Protein AF-W0FMV9-F1 (afdb_monomer_lite)

Foldseek 3Di:
DDPFPKDKAKEKEKEQAPVLLVVLVVLQVPFPFFDADPVSVDDDHDDNPDRDIDIRIGITIDGPPDHQCLCVVVRPDRDYYYYYSVRSVVSSVCSVQRVFAQAAEEAEFQADDDDPVLVVFFPDDPVVVVVLQLQPGQHCLVLLAAPVQCDDLNYDYQHHHQQQARLQFDPDPPGPCVVLQNGRHRQAALASDGGGNDDPVSVVVNVVSNVVSLVSNVVSCQVGQGHEYEYTGEHELVRHRPVQVVCSVPAWQKEKADDPVQAPPVLVVLLCVLCVVVVTGYDYQVPHHDWDDRPCVVVVVGNRNHHTIYIYGYLVQAADPVSHGDSVSSVVSSVSVVSSSVSCRSPD

Organism: NCBI:txid1393580

Secondary structure (DSSP, 8-state):
-------EEEEEEEESSHHHHHHHHHHHHHSTTB---HHHHS-----TT----EEEEEEEE--SSS--TTTHHHHSSSS-EEEEHHHHHHHHHHHHSPPPPEEEEEE-S---B--TTTGGGB-S-HHHHHHHHHHHS-TTGGGGS-GGGSSGGGEEE--B-TTT--TTSPSSTTSGGGGGT-SSS--B-TTS-B-B---HHHHHHHHHHHHHHHHHHHHHHHH-SEEEEEEEEEE-STT--GGGGGGTTS--SEEEE--TTTS-HHHHHHHHHHHHTTT--EEETSS-------HHHHSSSS--EEEEEEEEEEGGGTB-TTS-B-HHHHHHHHHHHHHHHHHHTT--

InterPro domains:
  IPR007709 N-formylglutamate amidohydrolase [PF05013] (104-318)

pLDDT: mean 83.65, std 19.97, range [29.27, 98.81]

Sequence (348 aa):
MKNNFKKNGNMRVRYETAEERREILRILEEQRGFRIDEEQKKVREIHPMSTRTFDINLKFRTIRYGIQPFIGAAMMSSGIRFYSAQEFFRIAELGFRAVPRYPVFHVPHAGWRFPFELLPSVCVSEERFRRYHDLMSDTAAWMLVPEAYRGGDMYERFQVSRLMCDVERFIGPEEEMERYGMGFCYEKAFDGTTIRTVTDVVKAQARKYYDEHHARMNSICERHPRILLLDIHSFSKEALPVHLRKWADSLPDVCIGTDPKYTPGELARRVRRRVDEVNLTSRDNIPYGGTFVPGSVLDGSCSCDLVSVMLEFNRDLYCDGDGKPVEARAGQIRKLVRRILADCADLD

Radius of gyration: 25.79 Å; chains: 1; bounding box: 68×39×72 Å

Structure (mmCIF, N/CA/C/O backbone):
data_AF-W0FMV9-F1
#
_entry.id   AF-W0FMV9-F1
#
loop_
_atom_site.group_PDB
_atom_site.id
_atom_site.type_symbol
_atom_site.label_atom_id
_atom_site.label_alt_id
_atom_site.label_comp_id
_atom_site.label_asym_id
_atom_site.label_entity_id
_atom_site.label_seq_id
_atom_site.pdbx_PDB_ins_code
_atom_site.Cartn_x
_atom_site.Cartn_y
_atom_site.Cartn_z
_atom_site.occupancy
_atom_site.B_iso_or_equiv
_atom_site.auth_seq_id
_atom_site.auth_comp_id
_atom_site.auth_asym_id
_atom_site.auth_atom_id
_atom_site.pdbx_PDB_model_num
ATOM 1 N N . MET A 1 1 ? 37.654 10.006 3.836 1.00 29.44 1 MET A N 1
ATOM 2 C CA . MET A 1 1 ? 38.689 9.539 2.882 1.00 29.44 1 MET A CA 1
ATOM 3 C C . MET A 1 1 ? 38.037 8.627 1.847 1.00 29.44 1 MET A C 1
ATOM 5 O O . MET A 1 1 ? 37.398 7.655 2.226 1.00 29.44 1 MET A O 1
ATOM 9 N N . LYS A 1 2 ? 38.127 8.971 0.554 1.00 32.28 2 LYS A N 1
ATOM 10 C CA . LYS A 1 2 ? 37.562 8.194 -0.564 1.00 32.28 2 LYS A CA 1
ATOM 11 C C . LYS A 1 2 ? 38.428 6.955 -0.837 1.00 32.28 2 LYS A C 1
ATOM 13 O O . LYS A 1 2 ? 39.338 7.021 -1.659 1.00 32.28 2 LYS A O 1
ATOM 18 N N . ASN A 1 3 ? 38.139 5.826 -0.193 1.00 29.27 3 ASN A N 1
ATOM 19 C CA . ASN A 1 3 ? 38.700 4.543 -0.623 1.00 29.27 3 ASN A CA 1
ATOM 20 C C . ASN A 1 3 ? 37.939 4.040 -1.859 1.00 29.27 3 ASN A C 1
ATOM 22 O O . ASN A 1 3 ? 36.987 3.268 -1.775 1.00 29.27 3 ASN A O 1
ATOM 26 N N . ASN A 1 4 ? 38.371 4.515 -3.030 1.00 35.94 4 ASN A N 1
ATOM 27 C CA . ASN A 1 4 ? 38.005 3.947 -4.324 1.00 35.94 4 ASN A CA 1
ATOM 28 C C . ASN A 1 4 ? 38.643 2.555 -4.452 1.00 35.94 4 ASN A C 1
ATOM 30 O O . ASN A 1 4 ? 39.780 2.434 -4.912 1.00 35.94 4 ASN A O 1
ATOM 34 N N . PHE A 1 5 ? 37.921 1.503 -4.067 1.00 35.44 5 PHE A N 1
ATOM 35 C CA . PHE A 1 5 ? 38.307 0.132 -4.396 1.00 35.44 5 PHE A CA 1
ATOM 36 C C . PHE A 1 5 ? 38.270 -0.048 -5.919 1.00 35.44 5 PHE A C 1
ATOM 38 O O . PHE A 1 5 ? 37.208 -0.155 -6.524 1.00 35.44 5 PHE A O 1
ATOM 45 N N . LYS A 1 6 ? 39.447 -0.048 -6.546 1.00 47.72 6 LYS A N 1
ATOM 46 C CA . LYS A 1 6 ? 39.633 -0.373 -7.963 1.00 47.72 6 LYS A CA 1
ATOM 47 C C . LYS A 1 6 ? 39.796 -1.886 -8.073 1.00 47.72 6 LYS A C 1
ATOM 49 O O . LYS A 1 6 ? 40.826 -2.404 -7.650 1.00 47.72 6 LYS A O 1
ATOM 54 N N . LYS A 1 7 ? 38.813 -2.594 -8.632 1.00 49.44 7 LYS A N 1
ATOM 55 C CA . LYS A 1 7 ? 38.991 -3.998 -9.029 1.00 49.44 7 LYS A CA 1
ATOM 56 C C . LYS A 1 7 ? 39.309 -4.057 -10.522 1.00 49.44 7 LYS A C 1
ATOM 58 O O . LYS A 1 7 ? 38.569 -3.507 -11.337 1.00 49.44 7 LYS A O 1
ATOM 63 N N . ASN A 1 8 ? 40.413 -4.718 -10.853 1.00 52.50 8 ASN A N 1
ATOM 64 C CA . ASN A 1 8 ? 40.746 -5.097 -12.222 1.00 52.50 8 ASN A CA 1
ATOM 65 C C . ASN A 1 8 ? 40.207 -6.512 -12.457 1.00 52.50 8 ASN A C 1
ATOM 67 O O . ASN A 1 8 ? 40.373 -7.374 -11.593 1.00 52.50 8 ASN A O 1
ATOM 71 N N . GLY A 1 9 ? 39.593 -6.759 -13.608 1.00 56.16 9 GLY A N 1
ATOM 72 C CA . GLY A 1 9 ? 39.210 -8.102 -14.034 1.00 56.16 9 GLY A CA 1
ATOM 73 C C . GLY A 1 9 ? 39.542 -8.326 -15.506 1.00 56.16 9 GLY A C 1
ATOM 74 O O . GLY A 1 9 ? 39.868 -7.378 -16.223 1.00 56.16 9 GLY A O 1
ATOM 75 N N . ASN A 1 10 ? 39.477 -9.592 -15.920 1.00 58.28 10 ASN A N 1
ATOM 76 C CA . ASN A 1 10 ? 39.801 -10.035 -17.271 1.00 58.28 10 ASN A CA 1
ATOM 77 C C . ASN A 1 10 ? 38.606 -10.792 -17.869 1.00 58.28 10 ASN A C 1
ATOM 79 O O . ASN A 1 10 ? 38.104 -11.729 -17.249 1.00 58.28 10 ASN A O 1
ATOM 83 N N . MET A 1 11 ? 38.179 -10.424 -19.077 1.00 63.12 11 MET A N 1
ATOM 84 C CA . MET A 1 11 ? 37.144 -11.137 -19.842 1.00 63.12 11 MET A CA 1
ATOM 85 C C . MET A 1 11 ? 37.715 -11.626 -21.174 1.00 63.12 11 MET A C 1
ATOM 87 O O . MET A 1 11 ? 38.527 -10.926 -21.778 1.00 63.12 11 MET A O 1
ATOM 91 N N . ARG A 1 12 ? 37.288 -12.811 -21.624 1.00 68.88 12 ARG A N 1
ATOM 92 C CA . ARG A 1 12 ? 37.566 -13.345 -22.960 1.00 68.88 12 ARG A CA 1
ATOM 93 C C . ARG A 1 12 ? 36.282 -13.553 -23.746 1.00 68.88 12 ARG A C 1
ATOM 95 O O . ARG A 1 12 ? 35.362 -14.209 -23.266 1.00 68.88 12 ARG A O 1
ATOM 102 N N . VAL A 1 13 ? 36.239 -13.023 -24.962 1.00 66.81 13 VAL A N 1
ATOM 103 C CA . VAL A 1 13 ? 35.136 -13.261 -25.903 1.00 66.81 13 VAL A CA 1
ATOM 104 C C . VAL A 1 13 ? 35.694 -13.949 -27.140 1.00 66.81 13 VAL A C 1
ATOM 106 O O . VAL A 1 13 ? 36.622 -13.430 -27.761 1.00 66.81 13 VAL A O 1
ATOM 109 N N . ARG A 1 14 ? 35.137 -15.117 -27.456 1.00 73.25 14 ARG A N 1
ATOM 110 C CA . ARG A 1 14 ? 35.412 -15.911 -28.648 1.00 73.25 14 ARG A CA 1
ATOM 111 C C . ARG A 1 14 ? 34.571 -15.405 -29.802 1.00 73.25 14 ARG A C 1
ATOM 113 O O . ARG A 1 14 ? 33.361 -15.286 -29.656 1.00 73.25 14 ARG A O 1
ATOM 120 N N . TYR A 1 15 ? 35.196 -15.175 -30.942 1.00 72.25 15 TYR A N 1
ATOM 121 C CA . TYR A 1 15 ? 34.519 -14.779 -32.172 1.00 72.25 15 TYR A CA 1
ATOM 122 C C . TYR A 1 15 ? 35.073 -15.565 -33.359 1.00 72.25 15 TYR A C 1
ATOM 124 O O . TYR A 1 15 ? 36.188 -16.100 -33.299 1.00 72.25 15 TYR A O 1
ATOM 132 N N . GLU A 1 16 ? 34.278 -15.642 -34.419 1.00 71.75 16 GLU A N 1
ATOM 133 C CA . GLU A 1 16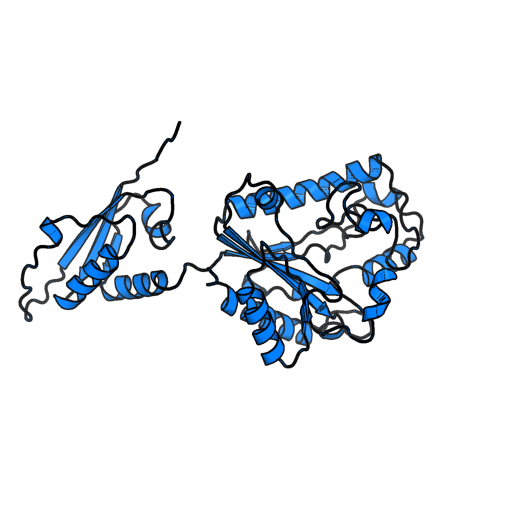 ? 34.544 -16.437 -35.617 1.00 71.75 16 GLU A CA 1
ATOM 134 C C . GLU A 1 16 ? 34.760 -15.551 -36.849 1.00 71.75 16 GLU A C 1
ATOM 136 O O . GLU A 1 16 ? 35.467 -15.950 -37.773 1.00 71.75 16 GLU A O 1
ATOM 141 N N . THR A 1 17 ? 34.229 -14.320 -36.851 1.00 73.56 17 THR A N 1
ATOM 142 C CA . THR A 1 17 ? 34.369 -13.393 -37.986 1.00 73.56 17 THR A CA 1
ATOM 143 C C . THR A 1 17 ? 34.967 -12.034 -37.608 1.00 73.56 17 THR A C 1
ATOM 145 O O . THR A 1 17 ? 34.877 -11.555 -36.475 1.00 73.56 17 THR A O 1
ATOM 148 N N . ALA A 1 18 ? 35.569 -11.358 -38.593 1.00 69.19 18 ALA A N 1
ATOM 149 C CA . ALA A 1 18 ? 36.060 -9.988 -38.424 1.00 69.19 18 ALA A CA 1
ATOM 150 C C . ALA A 1 18 ? 34.927 -8.978 -38.143 1.00 69.19 18 ALA A C 1
ATOM 152 O O . ALA A 1 18 ? 35.173 -7.937 -37.535 1.00 69.19 18 ALA A O 1
ATOM 153 N N . GLU A 1 19 ? 33.700 -9.276 -38.575 1.00 72.81 19 GLU A N 1
ATOM 154 C CA . GLU A 1 19 ? 32.513 -8.456 -38.329 1.00 72.81 19 GLU A CA 1
ATOM 155 C C . GLU A 1 19 ? 32.045 -8.561 -36.878 1.00 72.81 19 GLU A C 1
ATOM 157 O O . GLU A 1 19 ? 31.929 -7.530 -36.216 1.00 72.81 19 GLU A O 1
ATOM 162 N N . GLU A 1 20 ? 31.919 -9.782 -36.344 1.00 70.88 20 GLU A N 1
ATOM 163 C CA . GLU A 1 20 ? 31.604 -10.009 -34.927 1.00 70.88 20 GLU A CA 1
ATOM 164 C C . GLU A 1 20 ? 32.599 -9.280 -34.021 1.00 70.88 20 GLU A C 1
ATOM 166 O O . GLU A 1 20 ? 32.219 -8.597 -33.075 1.00 70.88 20 GLU A O 1
ATOM 171 N N . ARG A 1 21 ? 33.893 -9.351 -34.350 1.00 73.06 21 ARG A N 1
ATOM 172 C CA . ARG A 1 21 ? 34.942 -8.639 -33.615 1.00 73.06 21 ARG A CA 1
ATOM 173 C C . ARG A 1 21 ? 34.731 -7.126 -33.595 1.00 73.06 21 ARG A C 1
ATOM 175 O O . ARG A 1 21 ? 34.899 -6.508 -32.547 1.00 73.06 21 ARG A O 1
ATOM 182 N N . ARG A 1 22 ? 34.441 -6.521 -34.754 1.00 72.75 22 ARG A N 1
ATOM 183 C CA . ARG A 1 22 ? 34.232 -5.068 -34.867 1.00 72.75 22 ARG A CA 1
ATOM 184 C C . ARG A 1 22 ? 33.034 -4.632 -34.038 1.00 72.75 22 ARG A C 1
ATOM 186 O O . ARG A 1 22 ? 33.142 -3.649 -33.313 1.00 72.75 22 ARG A O 1
ATOM 193 N N . GLU A 1 23 ? 31.953 -5.397 -34.094 1.00 73.31 23 GLU A N 1
ATOM 194 C CA . GLU A 1 23 ? 30.738 -5.095 -33.348 1.00 73.31 23 GLU A CA 1
ATOM 195 C C . GLU A 1 23 ? 30.932 -5.256 -31.832 1.00 73.31 23 GLU A C 1
ATOM 197 O O . GLU A 1 23 ? 30.547 -4.374 -31.068 1.00 73.31 23 GLU A O 1
ATOM 202 N N . ILE A 1 24 ? 31.634 -6.307 -31.382 1.00 70.38 24 ILE A N 1
ATOM 203 C CA . ILE A 1 24 ? 32.013 -6.476 -29.967 1.00 70.38 24 ILE A CA 1
ATOM 204 C C . ILE A 1 24 ? 32.818 -5.267 -29.467 1.00 70.38 24 ILE A C 1
ATOM 206 O O . ILE A 1 24 ? 32.548 -4.749 -28.384 1.00 70.38 24 ILE A O 1
ATOM 210 N N . LEU A 1 25 ? 33.805 -4.803 -30.243 1.00 71.94 25 LEU A N 1
ATOM 211 C CA . LEU A 1 25 ? 34.633 -3.651 -29.871 1.00 71.94 25 LEU A CA 1
ATOM 212 C C . LEU A 1 25 ? 33.826 -2.346 -29.844 1.00 71.94 25 LEU A C 1
ATOM 214 O O . LEU A 1 25 ? 33.954 -1.604 -28.874 1.00 71.94 25 LEU A O 1
ATOM 218 N N . ARG A 1 26 ? 32.961 -2.104 -30.840 1.00 72.94 26 ARG A N 1
ATOM 219 C CA . ARG A 1 26 ? 32.070 -0.931 -30.890 1.00 72.94 26 ARG A CA 1
ATOM 220 C C . ARG A 1 26 ? 31.187 -0.848 -29.645 1.00 72.94 26 ARG A C 1
ATOM 222 O O . ARG A 1 26 ? 31.184 0.172 -28.961 1.00 72.94 26 ARG A O 1
ATOM 229 N N . ILE A 1 27 ? 30.508 -1.949 -29.308 1.00 68.25 27 ILE A N 1
ATOM 230 C CA . ILE A 1 27 ? 29.644 -2.053 -28.123 1.00 68.25 27 ILE A CA 1
ATOM 231 C C . ILE A 1 27 ? 30.426 -1.714 -26.849 1.00 68.25 27 ILE A C 1
ATOM 233 O O . ILE A 1 27 ? 29.925 -1.002 -25.987 1.00 68.25 27 ILE A O 1
ATOM 237 N N . LEU A 1 28 ? 31.662 -2.201 -26.711 1.00 67.25 28 LEU A N 1
ATOM 238 C CA . LEU A 1 28 ? 32.490 -1.945 -25.529 1.00 67.25 28 LEU A CA 1
ATOM 239 C C . LEU A 1 28 ? 33.005 -0.501 -25.449 1.00 67.25 28 LEU A C 1
ATOM 241 O O . LEU A 1 28 ? 33.178 0.005 -24.342 1.00 67.25 28 LEU A O 1
ATOM 245 N N . GLU A 1 29 ? 33.259 0.159 -26.581 1.00 66.12 29 GLU A N 1
ATOM 246 C CA . GLU A 1 29 ? 33.668 1.572 -26.626 1.00 66.12 29 GLU A CA 1
ATOM 247 C C . GLU A 1 29 ? 32.528 2.525 -26.238 1.00 66.12 29 GLU A C 1
ATOM 249 O O . GLU A 1 29 ? 32.779 3.562 -25.623 1.00 66.12 29 GLU A O 1
ATOM 254 N N . GLU A 1 30 ? 31.279 2.150 -26.524 1.00 63.59 30 GLU A N 1
ATOM 255 C CA . GLU A 1 30 ? 30.078 2.901 -26.128 1.00 63.59 30 GLU A CA 1
ATOM 256 C C . GLU A 1 30 ? 29.795 2.822 -24.612 1.00 63.59 30 GLU A C 1
ATOM 258 O O . GLU A 1 30 ? 29.098 3.673 -24.052 1.00 63.59 30 GLU A O 1
ATOM 263 N N . GLN A 1 31 ? 30.373 1.842 -23.910 1.00 58.66 31 GLN A N 1
ATOM 264 C CA . GLN A 1 31 ? 30.148 1.607 -22.482 1.00 58.66 31 GLN A CA 1
ATOM 265 C C . GLN A 1 31 ? 31.078 2.455 -21.595 1.00 58.66 31 GLN A C 1
ATOM 267 O O . GLN A 1 31 ? 32.307 2.325 -21.605 1.00 58.66 31 GLN A O 1
ATOM 272 N N . ARG A 1 32 ? 30.496 3.293 -20.724 1.00 49.03 32 ARG A N 1
ATOM 273 C CA . ARG A 1 32 ? 31.263 4.086 -19.743 1.00 49.03 32 ARG A CA 1
ATOM 274 C C . ARG A 1 32 ? 32.025 3.168 -18.773 1.00 49.03 32 ARG A C 1
ATOM 276 O O . ARG A 1 32 ? 31.427 2.402 -18.027 1.00 49.03 32 ARG A O 1
ATOM 283 N N . GLY A 1 33 ? 33.356 3.299 -18.726 1.00 49.44 33 GLY A N 1
ATOM 284 C CA . GLY A 1 33 ? 34.226 2.580 -17.776 1.00 49.44 33 GLY A CA 1
ATOM 285 C C . GLY A 1 33 ? 35.080 1.457 -18.382 1.00 49.44 33 GLY A C 1
ATOM 286 O O . GLY A 1 33 ? 35.934 0.901 -17.685 1.00 49.44 33 GLY A O 1
ATOM 287 N N . PHE A 1 34 ? 34.923 1.171 -19.676 1.00 49.94 34 PHE A N 1
ATOM 288 C CA . PHE A 1 34 ? 35.802 0.272 -20.423 1.00 49.94 34 PHE A CA 1
ATOM 289 C C . PHE A 1 34 ? 36.956 1.050 -21.060 1.00 49.94 34 PHE A C 1
ATOM 291 O O . PHE A 1 34 ? 36.784 2.146 -21.586 1.00 49.94 34 PHE A O 1
ATOM 298 N N . ARG A 1 35 ? 38.173 0.502 -20.977 1.00 52.44 35 ARG A N 1
ATOM 299 C CA . ARG A 1 35 ? 39.325 0.966 -21.759 1.00 52.44 35 ARG A CA 1
ATOM 300 C C . ARG A 1 35 ? 39.887 -0.231 -22.498 1.00 52.44 35 ARG A C 1
ATOM 302 O O . ARG A 1 35 ? 40.480 -1.110 -21.880 1.00 52.44 35 ARG A O 1
ATOM 309 N N . ILE A 1 36 ? 39.668 -0.259 -23.803 1.00 57.59 36 ILE A N 1
ATOM 310 C CA . ILE A 1 36 ? 40.246 -1.268 -24.684 1.00 57.59 36 ILE A CA 1
ATOM 311 C C . ILE A 1 36 ? 41.713 -0.900 -24.905 1.00 57.59 36 ILE A C 1
ATOM 313 O O . ILE A 1 36 ? 42.032 0.263 -25.148 1.00 57.59 36 ILE A O 1
ATOM 317 N N . ASP A 1 37 ? 42.602 -1.881 -24.776 1.00 59.44 37 ASP A N 1
ATOM 318 C CA . ASP A 1 37 ? 44.022 -1.708 -25.078 1.00 59.44 37 ASP A CA 1
ATOM 319 C C . ASP A 1 37 ? 44.199 -1.368 -26.572 1.00 59.44 37 ASP A C 1
ATOM 321 O O . ASP A 1 37 ? 43.610 -2.027 -27.432 1.00 59.44 37 ASP A O 1
ATOM 325 N N . GLU A 1 38 ? 45.002 -0.351 -26.890 1.00 57.31 38 GLU A N 1
ATOM 326 C CA . GLU A 1 38 ? 45.247 0.118 -28.263 1.00 57.31 38 GLU A CA 1
ATOM 327 C C . GLU A 1 38 ? 45.825 -0.988 -29.163 1.00 57.31 38 GLU A C 1
ATOM 329 O O . GLU A 1 38 ? 45.557 -1.027 -30.365 1.00 57.31 38 GLU A O 1
ATOM 334 N N . GLU A 1 39 ? 46.549 -1.960 -28.597 1.00 57.88 39 GLU A N 1
ATOM 335 C CA . GLU A 1 39 ? 47.008 -3.124 -29.363 1.00 57.88 39 GLU A CA 1
ATOM 336 C C . GLU A 1 39 ? 45.864 -4.027 -29.837 1.00 57.88 39 GLU A C 1
ATOM 338 O O . GLU A 1 39 ? 45.971 -4.648 -30.895 1.00 57.88 39 GLU A O 1
ATOM 343 N N . GLN A 1 40 ? 44.746 -4.070 -29.108 1.00 54.62 40 GLN A N 1
ATOM 344 C CA . GLN A 1 40 ? 43.567 -4.838 -29.510 1.00 54.62 40 GLN A CA 1
ATOM 345 C C . GLN A 1 40 ? 42.695 -4.113 -30.526 1.00 54.62 40 GLN A C 1
ATOM 347 O O . GLN A 1 40 ? 41.884 -4.753 -31.191 1.00 54.62 40 GLN A O 1
ATOM 352 N N . LYS A 1 41 ? 42.885 -2.811 -30.731 1.00 54.69 41 LYS A N 1
ATOM 353 C CA . LYS A 1 41 ? 42.203 -2.083 -31.809 1.00 54.69 41 LYS A CA 1
ATOM 354 C C . LYS A 1 41 ? 42.805 -2.376 -33.181 1.00 54.69 41 LYS A C 1
ATOM 356 O O . LYS A 1 41 ? 42.118 -2.245 -34.191 1.00 54.69 41 LYS A O 1
ATOM 361 N N . LYS A 1 42 ? 44.051 -2.859 -33.234 1.00 56.38 42 LYS A N 1
ATOM 362 C CA . LYS A 1 42 ? 44.707 -3.264 -34.484 1.00 56.38 42 LYS A CA 1
ATOM 363 C C . LYS A 1 42 ? 43.986 -4.478 -35.080 1.00 56.38 42 LYS A C 1
ATOM 365 O O . LYS A 1 42 ? 44.019 -5.577 -34.526 1.00 56.38 42 LYS A O 1
ATOM 370 N N . VAL A 1 43 ? 43.308 -4.269 -36.206 1.00 52.28 43 VAL A N 1
ATOM 371 C CA . VAL A 1 43 ? 42.668 -5.336 -36.983 1.00 52.28 43 VAL A CA 1
ATOM 372 C C . VAL A 1 43 ? 43.773 -6.175 -37.618 1.00 52.28 43 VAL A C 1
ATOM 374 O O . VAL A 1 43 ? 44.512 -5.691 -38.468 1.00 52.28 43 VAL A O 1
ATOM 377 N N . ARG A 1 44 ? 43.905 -7.438 -37.211 1.00 55.91 44 ARG A N 1
ATOM 378 C CA . ARG A 1 44 ? 44.532 -8.439 -38.079 1.00 55.91 44 ARG A CA 1
ATOM 379 C C . ARG A 1 44 ? 43.414 -8.982 -38.954 1.00 55.91 44 ARG A C 1
ATOM 381 O O . ARG A 1 44 ? 42.431 -9.477 -38.407 1.00 55.91 44 ARG A O 1
ATOM 388 N N . GLU A 1 45 ? 43.518 -8.828 -40.271 1.00 51.12 45 GLU A N 1
ATOM 389 C CA . GLU A 1 45 ? 42.566 -9.448 -41.193 1.00 51.12 45 GLU A CA 1
ATOM 390 C C . GLU A 1 45 ? 42.551 -10.955 -40.936 1.00 51.12 45 GLU A C 1
ATOM 392 O O . GLU A 1 45 ? 43.562 -11.648 -41.062 1.00 51.12 45 GLU A O 1
ATOM 397 N N . ILE A 1 46 ? 41.400 -11.452 -40.497 1.00 53.91 46 ILE A N 1
ATOM 398 C CA . ILE A 1 46 ? 41.165 -12.881 -40.374 1.00 53.91 46 ILE A CA 1
ATOM 399 C C . ILE A 1 46 ? 40.757 -13.338 -41.762 1.00 53.91 46 ILE A C 1
ATOM 401 O O . ILE A 1 46 ? 39.732 -12.904 -42.285 1.00 53.91 46 ILE A O 1
ATOM 405 N N . HIS A 1 47 ? 41.583 -14.187 -42.369 1.00 49.44 47 HIS A N 1
ATOM 406 C CA . HIS A 1 47 ? 41.271 -14.763 -43.667 1.00 49.44 47 HIS A CA 1
ATOM 407 C C . HIS A 1 47 ? 39.926 -15.508 -43.566 1.00 49.44 47 HIS A C 1
ATOM 409 O O . HIS A 1 47 ? 39.790 -16.354 -42.677 1.00 49.44 47 HIS A O 1
ATOM 415 N N . PRO A 1 48 ? 38.957 -15.266 -44.469 1.00 46.06 48 PRO A N 1
ATOM 416 C CA . PRO A 1 48 ? 37.595 -15.812 -44.377 1.00 46.06 48 PRO A CA 1
ATOM 417 C C . PRO A 1 48 ? 37.510 -17.350 -44.391 1.00 46.06 48 PRO A C 1
ATOM 419 O O . PRO A 1 48 ? 36.458 -17.910 -44.116 1.00 46.06 48 PRO A O 1
ATOM 422 N N . MET A 1 49 ? 38.620 -18.037 -44.677 1.00 41.91 49 MET A N 1
ATOM 423 C CA . MET A 1 49 ? 38.738 -19.499 -44.714 1.00 41.91 49 MET A CA 1
ATOM 424 C C . MET A 1 49 ? 39.406 -20.096 -43.462 1.00 41.91 49 MET A C 1
ATOM 426 O O . MET A 1 49 ? 39.625 -21.304 -43.405 1.00 41.91 49 MET A O 1
ATOM 430 N N . SER A 1 50 ? 39.781 -19.288 -42.461 1.00 45.72 50 SER A N 1
ATOM 431 C CA . SER A 1 50 ? 40.377 -19.810 -41.227 1.00 45.72 50 SER A CA 1
ATOM 432 C C . SER A 1 50 ? 39.282 -20.079 -40.194 1.00 45.72 50 SER A C 1
ATOM 434 O O . SER A 1 50 ? 38.759 -19.148 -39.591 1.00 45.72 50 SER A O 1
ATOM 436 N N . THR A 1 51 ? 38.971 -21.349 -39.936 1.00 41.88 51 THR A N 1
ATOM 437 C CA . THR A 1 51 ? 38.109 -21.806 -38.826 1.00 41.88 51 THR A CA 1
ATOM 438 C C . THR A 1 51 ? 38.814 -21.669 -37.470 1.00 41.88 51 THR A C 1
ATOM 440 O O . THR A 1 51 ? 38.823 -22.588 -36.650 1.00 41.88 51 THR A O 1
ATOM 443 N N . ARG A 1 52 ? 39.519 -20.557 -37.249 1.00 54.62 52 ARG A N 1
ATOM 444 C CA . ARG A 1 52 ? 40.223 -20.287 -35.998 1.00 54.62 52 ARG A CA 1
ATOM 445 C C . ARG A 1 52 ? 39.301 -19.471 -35.110 1.00 54.62 52 ARG A C 1
ATOM 447 O O . ARG A 1 52 ? 38.848 -18.406 -35.499 1.00 54.62 52 ARG A O 1
ATOM 454 N N . THR A 1 53 ? 39.036 -19.972 -33.913 1.00 52.88 53 THR A N 1
ATOM 455 C CA . THR A 1 53 ? 38.388 -19.191 -32.862 1.00 52.88 53 THR A CA 1
ATOM 456 C C . THR A 1 53 ? 39.407 -18.222 -32.270 1.00 52.88 53 THR A C 1
ATOM 458 O O . THR A 1 53 ? 40.519 -18.629 -31.924 1.00 52.88 53 THR A O 1
ATOM 461 N N . PHE A 1 54 ? 39.047 -16.948 -32.146 1.00 58.38 54 PHE A N 1
ATOM 462 C CA . PHE A 1 54 ? 39.932 -15.912 -31.611 1.00 58.38 54 PHE A CA 1
ATOM 463 C C . PHE A 1 54 ? 39.380 -15.360 -30.295 1.00 58.38 54 PHE A C 1
ATOM 465 O O . PHE A 1 54 ? 38.179 -15.153 -30.183 1.00 58.38 54 PHE A O 1
ATOM 472 N N . ASP A 1 55 ? 40.252 -15.078 -29.323 1.00 61.66 55 ASP A N 1
ATOM 473 C CA . ASP A 1 55 ? 39.879 -14.487 -28.029 1.00 61.66 55 ASP A CA 1
ATOM 474 C C . ASP A 1 55 ? 40.185 -12.975 -28.002 1.00 61.66 55 ASP A C 1
ATOM 476 O O . ASP A 1 55 ? 41.310 -12.559 -28.294 1.00 61.66 55 ASP A O 1
ATOM 480 N N . ILE A 1 56 ? 39.232 -12.144 -27.568 1.00 61.84 56 ILE A N 1
ATOM 481 C CA . ILE A 1 56 ? 39.479 -10.741 -27.174 1.00 61.84 56 ILE A CA 1
ATOM 482 C C . ILE A 1 56 ? 39.747 -10.698 -25.667 1.00 61.84 56 ILE A C 1
ATOM 484 O O . ILE A 1 56 ? 38.862 -11.050 -24.897 1.00 61.84 56 ILE A O 1
ATOM 488 N N . ASN A 1 57 ? 40.937 -10.269 -25.227 1.00 59.97 57 ASN A N 1
ATOM 489 C CA . ASN A 1 57 ? 41.271 -10.166 -23.797 1.00 59.97 57 ASN A CA 1
ATOM 490 C C . ASN A 1 57 ? 40.998 -8.755 -23.269 1.00 59.97 57 ASN A C 1
ATOM 492 O O . ASN A 1 57 ? 41.779 -7.841 -23.516 1.00 59.97 57 ASN A O 1
ATOM 496 N N . LEU A 1 58 ? 39.949 -8.577 -22.480 1.00 58.97 58 LEU A N 1
ATOM 497 C CA . LEU A 1 58 ? 39.528 -7.259 -22.016 1.00 58.97 58 LEU A CA 1
ATOM 498 C C . LEU A 1 58 ? 39.991 -7.011 -20.585 1.00 58.97 58 LEU A C 1
ATOM 500 O O . LEU A 1 58 ? 39.677 -7.798 -19.694 1.00 58.97 58 LEU A O 1
ATOM 504 N N . LYS A 1 59 ? 40.693 -5.892 -20.373 1.00 55.06 59 LYS A N 1
ATOM 505 C CA . LYS A 1 59 ? 41.005 -5.337 -19.050 1.00 55.06 59 LYS A CA 1
ATOM 506 C C . LYS A 1 59 ? 40.096 -4.140 -18.804 1.00 55.06 59 LYS A C 1
ATOM 508 O O . LYS A 1 59 ? 40.051 -3.224 -19.614 1.00 55.06 59 LYS A O 1
ATOM 513 N N . PHE A 1 60 ? 39.400 -4.109 -17.679 1.00 52.75 60 PHE A N 1
ATOM 514 C CA . PHE A 1 60 ? 38.498 -3.002 -17.338 1.00 52.75 60 PHE A CA 1
ATOM 515 C C . PHE A 1 60 ? 38.726 -2.536 -15.901 1.00 52.75 60 PHE A C 1
ATOM 517 O O . PHE A 1 60 ? 39.275 -3.263 -15.066 1.00 52.75 60 PHE A O 1
ATOM 524 N N . ARG A 1 61 ? 38.310 -1.296 -15.618 1.00 46.22 61 ARG A N 1
ATOM 525 C CA . ARG A 1 61 ? 38.486 -0.642 -14.319 1.00 46.22 61 ARG A CA 1
ATOM 526 C C . ARG A 1 61 ? 37.128 -0.174 -13.815 1.00 46.22 61 ARG A C 1
ATOM 528 O O . ARG A 1 61 ? 36.555 0.761 -14.361 1.00 46.22 61 ARG A O 1
ATOM 535 N N . THR A 1 62 ? 36.624 -0.801 -12.759 1.00 46.75 62 THR A N 1
ATOM 536 C CA . THR A 1 62 ? 35.349 -0.402 -12.153 1.00 46.75 62 THR A CA 1
ATOM 537 C C . THR A 1 62 ? 35.496 0.938 -11.414 1.00 46.75 62 THR A C 1
ATOM 539 O O . THR A 1 62 ? 36.377 1.102 -10.566 1.00 46.75 62 THR A O 1
ATOM 542 N N . ILE A 1 63 ? 34.642 1.914 -11.741 1.00 41.03 63 ILE A N 1
ATOM 543 C CA . ILE A 1 63 ? 34.427 3.148 -10.971 1.00 41.03 63 ILE A CA 1
ATOM 544 C C . ILE A 1 63 ? 33.027 3.017 -10.365 1.00 41.03 63 ILE A C 1
ATOM 546 O O . ILE A 1 63 ? 32.081 2.725 -11.087 1.00 41.03 63 ILE A O 1
ATOM 550 N N . ARG A 1 64 ? 32.881 3.180 -9.044 1.00 39.62 64 ARG A N 1
ATOM 551 C CA . ARG A 1 64 ? 31.645 2.853 -8.298 1.00 39.62 64 ARG A CA 1
ATOM 552 C C . ARG A 1 64 ? 30.442 3.782 -8.578 1.00 39.62 64 ARG A C 1
ATOM 554 O O . ARG A 1 64 ? 29.520 3.817 -7.782 1.00 39.62 64 ARG A O 1
ATOM 561 N N . TYR A 1 65 ? 30.424 4.515 -9.687 1.00 35.88 65 TYR A N 1
ATOM 562 C CA . TYR A 1 65 ? 29.283 5.333 -10.091 1.00 35.88 65 TYR A CA 1
ATOM 563 C C . TYR A 1 65 ? 28.976 5.075 -11.566 1.00 35.88 65 TYR A C 1
ATOM 565 O O . TYR A 1 65 ? 29.753 5.460 -12.437 1.00 35.88 65 TYR A O 1
ATOM 573 N N . GLY A 1 66 ? 27.849 4.405 -11.825 1.00 39.94 66 GLY A N 1
ATOM 574 C CA . GLY A 1 66 ? 27.258 4.303 -13.163 1.00 39.94 66 GLY A CA 1
ATOM 575 C C . GLY A 1 66 ? 27.685 3.114 -14.026 1.00 39.94 66 GLY A C 1
ATOM 576 O O . GLY A 1 66 ? 27.640 3.225 -15.245 1.00 39.94 66 GLY A O 1
ATOM 577 N N . ILE A 1 67 ? 28.086 1.983 -13.441 1.00 40.25 67 ILE A N 1
ATOM 578 C CA . ILE A 1 67 ? 28.245 0.748 -14.222 1.00 40.25 67 ILE A CA 1
ATOM 579 C C . ILE A 1 67 ? 26.885 0.062 -14.293 1.00 40.25 67 ILE A C 1
ATOM 581 O O . ILE A 1 67 ? 26.351 -0.336 -13.257 1.00 40.25 67 ILE A O 1
ATOM 585 N N . GLN A 1 68 ? 26.344 -0.084 -15.508 1.00 43.25 68 GLN A N 1
ATOM 586 C CA . GLN A 1 68 ? 25.219 -0.979 -15.764 1.00 43.25 68 GLN A CA 1
ATOM 587 C C . GLN A 1 68 ? 25.527 -2.360 -15.132 1.00 43.25 68 GLN A C 1
ATOM 589 O O . GLN A 1 68 ? 26.595 -2.922 -15.396 1.00 43.25 68 GLN A O 1
ATOM 594 N N . PRO A 1 69 ? 24.637 -2.922 -14.287 1.00 43.34 69 PRO A N 1
ATOM 595 C CA . PRO A 1 69 ? 24.854 -4.160 -13.511 1.00 43.34 69 PRO A CA 1
ATOM 596 C C . PRO A 1 69 ? 25.305 -5.390 -14.303 1.00 43.34 69 PRO A C 1
ATOM 598 O O . PRO A 1 69 ? 25.820 -6.349 -13.728 1.00 43.34 69 PRO A O 1
ATOM 601 N N . PHE A 1 70 ? 25.159 -5.314 -15.619 1.00 43.88 70 PHE A N 1
ATOM 602 C CA . PHE A 1 70 ? 25.627 -6.207 -16.659 1.00 43.88 70 PHE A CA 1
ATOM 603 C C . PHE A 1 70 ? 26.956 -6.928 -16.393 1.00 43.88 70 PHE A C 1
ATOM 605 O O . PHE A 1 70 ? 27.158 -8.088 -16.741 1.00 43.88 70 PHE A O 1
ATOM 612 N N . ILE A 1 71 ? 27.862 -6.234 -15.720 1.00 44.69 71 ILE A N 1
ATOM 613 C CA . ILE A 1 71 ? 29.238 -6.657 -15.545 1.00 44.69 71 ILE A CA 1
ATOM 614 C C . ILE A 1 71 ? 29.576 -6.945 -14.070 1.00 44.69 71 ILE A C 1
ATOM 616 O O . ILE A 1 71 ? 30.470 -7.739 -13.782 1.00 44.69 71 ILE A O 1
ATOM 620 N N . GLY A 1 72 ? 28.803 -6.414 -13.118 1.00 43.84 72 GLY A N 1
ATOM 621 C CA . GLY A 1 72 ? 29.020 -6.632 -11.684 1.00 43.84 72 GLY A CA 1
ATOM 622 C C . GLY A 1 72 ? 28.910 -8.106 -11.276 1.00 43.84 72 GLY A C 1
ATOM 623 O O . GLY A 1 72 ? 29.795 -8.620 -10.595 1.00 43.84 72 GLY A O 1
ATOM 624 N N . ALA A 1 73 ? 27.885 -8.819 -11.756 1.00 38.84 73 ALA A N 1
ATOM 625 C CA . ALA A 1 73 ? 27.667 -10.233 -11.423 1.00 38.84 73 ALA A CA 1
ATOM 626 C C . ALA A 1 73 ? 28.683 -11.183 -12.092 1.00 38.84 73 ALA A C 1
ATOM 628 O O . ALA A 1 73 ? 29.057 -12.208 -11.517 1.00 38.84 73 ALA A O 1
ATOM 629 N N . ALA A 1 74 ? 29.197 -10.824 -13.275 1.00 40.69 74 ALA A N 1
ATOM 630 C CA . ALA A 1 74 ? 30.279 -11.560 -13.927 1.00 40.69 74 ALA A CA 1
ATOM 631 C C . ALA A 1 74 ? 31.642 -11.354 -13.230 1.00 40.69 74 ALA A C 1
ATOM 633 O O . ALA A 1 74 ? 32.509 -12.226 -13.290 1.00 40.69 74 ALA A O 1
ATOM 634 N N . MET A 1 75 ? 31.818 -10.225 -12.532 1.00 42.78 75 MET A N 1
ATOM 635 C CA . MET A 1 75 ? 33.101 -9.764 -11.981 1.00 42.78 75 MET A CA 1
ATOM 636 C C . MET A 1 75 ? 33.279 -9.936 -10.471 1.00 42.78 75 MET A C 1
ATOM 638 O O . MET A 1 75 ? 34.351 -9.623 -9.947 1.00 42.78 75 MET A O 1
ATOM 642 N N . MET A 1 76 ? 32.274 -10.439 -9.748 1.00 40.88 76 MET A N 1
ATOM 643 C CA . MET A 1 76 ? 32.425 -10.733 -8.315 1.00 40.88 76 MET A CA 1
ATOM 644 C C . MET A 1 76 ? 33.248 -11.999 -8.024 1.00 40.88 76 MET A C 1
ATOM 646 O O . MET A 1 76 ? 33.732 -12.156 -6.906 1.00 40.88 76 MET A O 1
ATOM 650 N N . SER A 1 77 ? 33.500 -12.844 -9.027 1.00 40.12 77 SER A N 1
ATOM 651 C CA . SER A 1 77 ? 34.453 -13.957 -8.953 1.00 40.12 77 SER A CA 1
ATOM 652 C C . SER A 1 77 ? 35.791 -13.543 -9.571 1.00 40.12 77 SER A C 1
ATOM 654 O O . SER A 1 77 ? 35.841 -13.198 -10.750 1.00 40.12 77 SER A O 1
ATOM 656 N N . SER A 1 78 ? 36.883 -13.597 -8.813 1.00 38.44 78 SER A N 1
ATOM 657 C CA . SER A 1 78 ? 38.251 -13.413 -9.311 1.00 38.44 78 SER A CA 1
ATOM 658 C C . SER A 1 78 ? 38.633 -14.539 -10.287 1.00 38.44 78 SER A C 1
ATOM 660 O O . SER A 1 78 ? 39.180 -15.555 -9.872 1.00 38.44 78 SER A O 1
ATOM 662 N N . GLY A 1 79 ? 38.315 -14.380 -11.577 1.00 49.19 79 GLY A N 1
ATOM 663 C CA . GLY A 1 79 ? 38.619 -15.353 -12.632 1.00 49.19 79 GLY A CA 1
ATOM 664 C C . GLY A 1 79 ? 38.328 -14.834 -14.047 1.00 49.19 79 GLY A C 1
ATOM 665 O O . GLY A 1 79 ? 37.530 -13.916 -14.224 1.00 49.19 79 GLY A O 1
ATOM 666 N N . ILE A 1 80 ? 38.998 -15.414 -15.052 1.00 48.19 80 ILE A N 1
ATOM 667 C CA . ILE A 1 80 ? 38.767 -15.143 -16.484 1.00 48.19 80 ILE A CA 1
ATOM 668 C C . ILE A 1 80 ? 37.490 -15.876 -16.918 1.00 48.19 80 ILE A C 1
ATOM 670 O O . ILE A 1 80 ? 37.424 -17.096 -16.782 1.00 48.19 80 ILE A O 1
ATOM 674 N N . ARG A 1 81 ? 36.496 -15.166 -17.467 1.00 57.19 81 ARG A N 1
ATOM 675 C CA . ARG A 1 81 ? 35.301 -15.780 -18.084 1.00 57.19 81 ARG A CA 1
ATOM 676 C C . ARG A 1 81 ? 35.399 -15.782 -19.607 1.00 57.19 81 ARG A C 1
ATOM 678 O O . ARG A 1 81 ? 35.915 -14.823 -20.177 1.00 57.19 81 ARG A O 1
ATOM 685 N N . PHE A 1 82 ? 34.899 -16.850 -20.228 1.00 49.50 82 PHE A N 1
ATOM 686 C CA . PHE A 1 82 ? 34.849 -17.050 -21.677 1.00 49.50 82 PHE A CA 1
ATOM 687 C C . PHE A 1 82 ? 33.400 -16.975 -22.162 1.00 49.50 82 PHE A C 1
ATOM 689 O O . PHE A 1 82 ? 32.547 -17.643 -21.587 1.00 49.50 82 PHE A O 1
ATOM 696 N N . TYR A 1 83 ? 33.154 -16.228 -23.234 1.00 62.09 83 TYR A N 1
ATOM 697 C CA . TYR A 1 83 ? 31.854 -16.131 -23.908 1.00 62.09 83 TYR A CA 1
ATOM 698 C C . TYR A 1 83 ? 32.020 -16.401 -25.404 1.00 62.09 83 TYR A C 1
ATOM 700 O O . TYR A 1 83 ? 33.078 -16.093 -25.946 1.00 62.09 83 TYR A O 1
ATOM 708 N N . SER A 1 84 ? 31.008 -16.942 -26.083 1.00 70.94 84 SER A N 1
ATOM 709 C CA . SER A 1 84 ? 30.928 -16.856 -27.556 1.00 70.94 84 SER A CA 1
ATOM 710 C C . SER A 1 84 ? 30.473 -15.456 -27.996 1.00 70.94 84 SER A C 1
ATOM 712 O O . SER A 1 84 ? 29.931 -14.710 -27.181 1.00 70.94 84 SER A O 1
ATOM 714 N N . ALA A 1 85 ? 30.646 -15.092 -29.269 1.00 62.81 85 ALA A N 1
ATOM 715 C CA . ALA A 1 85 ? 30.176 -13.816 -29.812 1.00 62.81 85 ALA A CA 1
ATOM 716 C C . ALA A 1 85 ? 28.651 -13.698 -29.700 1.00 62.81 85 ALA A C 1
ATOM 718 O O . ALA A 1 85 ? 28.138 -12.690 -29.231 1.00 62.81 85 ALA A O 1
ATOM 719 N N . GLN A 1 86 ? 27.928 -14.773 -30.013 1.00 65.19 86 GLN A N 1
ATOM 720 C CA . GLN A 1 86 ? 26.471 -14.853 -29.871 1.00 65.19 86 GLN A CA 1
ATOM 721 C C . GLN A 1 86 ? 26.016 -14.658 -28.420 1.00 65.19 86 GLN A C 1
ATOM 723 O O . GLN A 1 86 ? 25.044 -13.955 -28.151 1.00 65.19 86 GLN A O 1
ATOM 728 N N . GLU A 1 87 ? 26.726 -15.264 -27.469 1.00 57.81 87 GLU A N 1
ATOM 729 C CA . GLU A 1 87 ? 26.447 -15.097 -26.047 1.00 57.81 87 GLU A CA 1
ATOM 730 C C . GLU A 1 87 ? 26.800 -13.681 -25.576 1.00 57.81 87 GLU A C 1
ATOM 732 O O . GLU A 1 87 ? 26.008 -13.069 -24.867 1.00 57.81 87 GLU A O 1
ATOM 737 N N . PHE A 1 88 ? 27.914 -13.112 -26.047 1.00 66.56 88 PHE A N 1
ATOM 738 C CA . PHE A 1 88 ? 28.267 -11.716 -25.803 1.00 66.56 88 PHE A CA 1
ATOM 739 C C . PHE A 1 88 ? 27.206 -10.757 -26.339 1.00 66.56 88 PHE A C 1
ATOM 741 O O . PHE A 1 88 ? 26.829 -9.855 -25.607 1.00 66.56 88 PHE A O 1
ATOM 748 N N . PHE A 1 89 ? 26.698 -10.944 -27.560 1.00 63.44 89 PHE A N 1
ATOM 749 C CA . PHE A 1 89 ? 25.672 -10.073 -28.139 1.00 63.44 89 PHE A CA 1
ATOM 750 C C . PHE A 1 89 ? 24.329 -10.217 -27.440 1.00 63.44 89 PHE A C 1
ATOM 752 O O . PHE A 1 89 ? 23.714 -9.207 -27.129 1.00 63.44 89 PHE A O 1
ATOM 759 N N . ARG A 1 90 ? 23.903 -11.442 -27.103 1.00 59.12 90 ARG A N 1
ATOM 760 C CA . ARG A 1 90 ? 22.685 -11.666 -26.308 1.00 59.12 90 ARG A CA 1
ATOM 761 C C . ARG A 1 90 ? 22.774 -10.968 -24.959 1.00 59.12 90 ARG A C 1
ATOM 763 O O . ARG A 1 90 ? 21.811 -10.359 -24.507 1.00 59.12 90 ARG A O 1
ATOM 770 N N . ILE A 1 91 ? 23.926 -11.087 -24.305 1.00 53.97 91 ILE A N 1
ATOM 771 C CA . ILE A 1 91 ? 24.201 -10.390 -23.059 1.00 53.97 91 ILE A CA 1
ATOM 772 C C . ILE A 1 91 ? 24.140 -8.886 -23.427 1.00 53.97 91 ILE A C 1
ATOM 774 O O . ILE A 1 91 ? 23.299 -8.180 -22.894 1.00 53.97 91 ILE A O 1
ATOM 778 N N . ALA A 1 92 ? 24.910 -8.371 -24.389 1.00 57.81 92 ALA A N 1
ATOM 779 C CA . ALA A 1 92 ? 24.999 -6.936 -24.686 1.00 57.81 92 ALA A CA 1
ATOM 780 C C . ALA A 1 92 ? 23.633 -6.303 -24.979 1.00 57.81 92 ALA A C 1
ATOM 782 O O . ALA A 1 92 ? 23.335 -5.242 -24.450 1.00 57.81 92 ALA A O 1
ATOM 783 N N . GLU A 1 93 ? 22.772 -6.986 -25.727 1.00 51.19 93 GLU A N 1
ATOM 784 C CA . GLU A 1 93 ? 21.391 -6.601 -26.021 1.00 51.19 93 GLU A CA 1
ATOM 785 C C . GLU A 1 93 ? 20.514 -6.507 -24.756 1.00 51.19 93 GLU A C 1
ATOM 787 O O . GLU A 1 93 ? 19.712 -5.582 -24.620 1.00 51.19 93 GLU A O 1
ATOM 792 N N . LEU A 1 94 ? 20.723 -7.392 -23.774 1.00 45.09 94 LEU A N 1
ATOM 793 C CA . LEU A 1 94 ? 20.132 -7.280 -22.432 1.00 45.09 94 LEU A CA 1
ATOM 794 C C . LEU A 1 94 ? 20.716 -6.117 -21.612 1.00 45.09 94 LEU A C 1
ATOM 796 O O . LEU A 1 94 ? 20.042 -5.645 -20.705 1.00 45.09 94 LEU A O 1
ATOM 800 N N . GLY A 1 95 ? 21.943 -5.670 -21.903 1.00 42.16 95 GLY A N 1
ATOM 801 C CA . GLY A 1 95 ? 22.556 -4.461 -21.332 1.00 42.16 95 GLY A CA 1
ATOM 802 C C . GLY A 1 95 ? 22.149 -3.163 -22.046 1.00 42.16 95 GLY A C 1
ATOM 803 O O . GLY A 1 95 ? 22.109 -2.103 -21.428 1.00 42.16 95 GLY A O 1
ATOM 804 N N . PHE A 1 96 ? 21.784 -3.233 -23.329 1.00 41.97 96 PHE A N 1
ATOM 805 C CA . PHE A 1 96 ? 21.191 -2.121 -24.080 1.00 41.97 96 PHE A CA 1
ATOM 806 C C . PHE A 1 96 ? 19.750 -1.827 -23.642 1.00 41.97 96 PHE A C 1
ATOM 808 O O . PHE A 1 96 ? 19.281 -0.701 -23.795 1.00 41.97 96 PHE A O 1
ATOM 815 N N . ARG A 1 97 ? 19.062 -2.802 -23.039 1.00 43.59 97 ARG A N 1
ATOM 816 C CA . ARG A 1 97 ? 17.863 -2.558 -22.229 1.00 43.59 97 ARG A CA 1
ATOM 817 C C . ARG A 1 97 ? 18.309 -2.141 -20.826 1.00 43.59 97 ARG A C 1
ATOM 819 O O . ARG A 1 97 ? 19.178 -2.785 -20.246 1.00 43.59 97 ARG A O 1
ATOM 826 N N . ALA A 1 98 ? 17.753 -1.056 -20.284 1.00 54.44 98 ALA A N 1
ATOM 827 C CA . ALA A 1 98 ? 18.041 -0.623 -18.916 1.00 54.44 98 ALA A CA 1
ATOM 828 C C . ALA A 1 98 ? 17.932 -1.821 -17.955 1.00 54.44 98 ALA A C 1
ATOM 830 O O . ALA A 1 98 ? 16.978 -2.596 -18.048 1.00 54.44 98 ALA A O 1
ATOM 831 N N . VAL A 1 99 ? 18.912 -2.011 -17.057 1.00 58.09 99 VAL A N 1
ATOM 832 C CA . VAL A 1 99 ? 18.823 -3.118 -16.093 1.00 58.09 99 VAL A CA 1
ATOM 833 C C . VAL A 1 99 ? 17.547 -2.930 -15.286 1.00 58.09 99 VAL A C 1
ATOM 835 O O . VAL A 1 99 ? 17.401 -1.873 -14.663 1.00 58.09 99 VAL A O 1
ATOM 838 N N . PRO A 1 100 ? 16.630 -3.912 -15.297 1.00 73.56 100 PRO A N 1
ATOM 839 C CA . PRO A 1 100 ? 15.327 -3.727 -14.698 1.00 73.56 100 PRO A CA 1
ATOM 840 C C . PRO A 1 100 ? 15.467 -3.393 -13.216 1.00 73.56 100 PRO A C 1
ATOM 842 O O . PRO A 1 100 ? 16.335 -3.923 -12.515 1.00 73.56 100 PRO A O 1
ATOM 845 N N . ARG A 1 101 ? 14.613 -2.488 -12.749 1.00 88.69 101 ARG A N 1
ATOM 846 C CA . ARG A 1 101 ? 14.468 -2.148 -11.340 1.00 88.69 101 ARG A CA 1
ATOM 847 C C . ARG A 1 101 ? 14.112 -3.415 -10.557 1.00 88.69 101 ARG A C 1
ATOM 849 O O . ARG A 1 101 ? 13.291 -4.218 -11.006 1.00 88.69 101 ARG A O 1
ATOM 856 N N . TYR A 1 102 ? 14.732 -3.603 -9.394 1.00 90.94 102 TYR A N 1
ATOM 857 C CA . TYR A 1 102 ? 14.421 -4.727 -8.517 1.00 90.94 102 TYR A CA 1
ATOM 858 C C . TYR A 1 102 ? 12.975 -4.587 -8.011 1.00 90.94 102 TYR A C 1
ATOM 860 O O . TYR A 1 102 ? 12.631 -3.525 -7.484 1.00 90.94 102 TYR A O 1
ATOM 868 N N . PRO A 1 103 ? 12.113 -5.602 -8.192 1.00 95.25 103 PRO A N 1
ATOM 869 C CA . PRO A 1 103 ? 10.716 -5.508 -7.798 1.00 95.25 103 PRO A CA 1
ATOM 870 C C . PRO A 1 103 ? 10.575 -5.662 -6.286 1.00 95.25 103 PRO A C 1
ATOM 872 O O . PRO A 1 103 ? 11.059 -6.642 -5.723 1.00 95.25 103 PRO A O 1
ATOM 875 N N . VAL A 1 104 ? 9.863 -4.739 -5.647 1.00 98.50 104 VAL A N 1
ATOM 876 C CA . VAL A 1 104 ? 9.467 -4.857 -4.240 1.00 98.50 104 VAL A CA 1
ATOM 877 C C . VAL A 1 104 ? 7.960 -4.672 -4.136 1.00 98.50 104 VAL A C 1
ATOM 879 O O . VAL A 1 104 ? 7.423 -3.650 -4.547 1.00 98.50 104 VAL A O 1
ATOM 882 N N . PHE A 1 105 ? 7.275 -5.667 -3.588 1.00 98.81 105 PHE A N 1
ATOM 883 C CA . PHE A 1 105 ? 5.858 -5.611 -3.260 1.00 98.81 105 PHE A CA 1
ATOM 884 C C . PHE A 1 105 ? 5.704 -5.328 -1.773 1.00 98.81 105 PHE A C 1
ATOM 886 O O . PHE A 1 105 ? 6.107 -6.142 -0.939 1.00 98.81 105 PHE A O 1
ATOM 893 N N . HIS A 1 106 ? 5.104 -4.191 -1.451 1.00 98.81 106 HIS A N 1
ATOM 894 C CA . HIS A 1 106 ? 4.792 -3.809 -0.083 1.00 98.81 106 HIS A CA 1
ATOM 895 C C . HIS A 1 106 ? 3.308 -4.083 0.190 1.00 98.81 106 HIS A C 1
ATOM 897 O O . HIS A 1 106 ? 2.463 -3.743 -0.631 1.00 98.81 106 HIS A O 1
ATOM 903 N N . VAL A 1 107 ? 2.993 -4.773 1.291 1.00 98.81 107 VAL A N 1
ATOM 904 C CA . VAL A 1 107 ? 1.610 -5.063 1.717 1.00 98.81 107 VAL A CA 1
ATOM 905 C C . VAL A 1 107 ? 1.470 -4.739 3.208 1.00 98.81 107 VAL A C 1
ATOM 907 O O . VAL A 1 107 ? 1.687 -5.614 4.058 1.00 98.81 107 VAL A O 1
ATOM 910 N N . PRO A 1 108 ? 1.132 -3.494 3.563 1.00 98.50 108 PRO A N 1
ATOM 911 C CA . PRO A 1 108 ? 1.192 -3.022 4.947 1.00 98.50 108 PRO A CA 1
ATOM 912 C C . PRO A 1 108 ? -0.060 -3.349 5.767 1.00 98.50 108 PRO A C 1
ATOM 914 O O . PRO A 1 108 ? 0.017 -3.485 6.986 1.00 98.50 108 PRO A O 1
ATOM 917 N N . HIS A 1 109 ? -1.230 -3.479 5.136 1.00 98.50 109 HIS A N 1
ATOM 918 C CA . HIS A 1 109 ? -2.512 -3.447 5.858 1.00 98.50 109 HIS A CA 1
ATOM 919 C C . HIS A 1 109 ? -3.308 -4.754 5.800 1.00 98.50 109 HIS A C 1
ATOM 921 O O . HIS A 1 109 ? -4.428 -4.827 6.299 1.00 98.50 109 HIS A O 1
ATOM 927 N N . ALA A 1 110 ? -2.706 -5.826 5.278 1.00 97.06 110 ALA A N 1
ATOM 928 C CA . ALA A 1 110 ? -3.303 -7.164 5.261 1.00 97.06 110 ALA A CA 1
ATOM 929 C C . ALA A 1 110 ? -2.935 -8.022 6.495 1.00 97.06 110 ALA A C 1
ATOM 931 O O . ALA A 1 110 ? -3.119 -9.246 6.493 1.00 97.06 110 ALA A O 1
ATOM 932 N N . GLY A 1 111 ? -2.319 -7.424 7.517 1.00 97.12 111 GLY A N 1
ATOM 933 C CA . GLY A 1 111 ? -1.941 -8.079 8.768 1.00 97.12 111 GLY A CA 1
ATOM 934 C C . GLY A 1 111 ? -3.138 -8.300 9.694 1.00 97.12 111 GLY A C 1
ATOM 935 O O . GLY A 1 111 ? -3.958 -7.409 9.870 1.00 97.12 111 GLY A O 1
ATOM 936 N N . TRP A 1 112 ? -3.226 -9.476 10.317 1.00 95.75 112 TRP A N 1
ATOM 937 C CA . TRP A 1 112 ? -4.342 -9.870 11.196 1.00 95.75 112 TRP A CA 1
ATOM 938 C C . TRP A 1 112 ? -3.923 -10.033 12.663 1.00 95.75 112 TRP A C 1
ATOM 940 O O . TRP A 1 112 ? -4.740 -10.352 13.527 1.00 95.75 112 TRP A O 1
ATOM 950 N N . ARG A 1 113 ? -2.632 -9.850 12.971 1.00 97.81 113 ARG A N 1
ATOM 951 C CA . ARG A 1 113 ? -2.114 -10.055 14.323 1.00 97.81 113 ARG A CA 1
ATOM 952 C C . ARG A 1 113 ? -2.476 -8.876 15.222 1.00 97.81 113 ARG A C 1
ATOM 954 O O . ARG A 1 113 ? -2.221 -7.721 14.877 1.00 97.81 113 ARG A O 1
ATOM 961 N N . PHE A 1 114 ? -2.964 -9.194 16.416 1.00 97.88 114 PHE A N 1
ATOM 962 C CA . PHE A 1 114 ? -3.178 -8.253 17.510 1.00 97.88 114 PHE A CA 1
ATOM 963 C C . PHE A 1 114 ? -2.177 -8.554 18.637 1.00 97.88 114 PHE A C 1
ATOM 965 O O . PHE A 1 114 ? -2.380 -9.516 19.378 1.00 97.88 114 PHE A O 1
ATOM 972 N N . PRO A 1 115 ? -1.062 -7.806 18.744 1.00 97.88 115 PRO A N 1
ATOM 973 C CA . PRO A 1 115 ? -0.085 -8.004 19.811 1.00 97.88 115 PRO A CA 1
ATOM 974 C C . PRO A 1 115 ? -0.713 -7.941 21.204 1.00 97.88 115 PRO A C 1
ATOM 976 O O . PRO A 1 115 ? -1.499 -7.034 21.489 1.00 97.88 115 PRO A O 1
ATOM 979 N N . PHE A 1 116 ? -0.359 -8.893 22.071 1.00 97.44 116 PHE A N 1
ATOM 980 C CA . PHE A 1 116 ? -0.969 -9.044 23.394 1.00 97.44 116 PHE A CA 1
ATOM 981 C C . PHE A 1 116 ? -0.808 -7.788 24.253 1.00 97.44 116 PHE A C 1
ATOM 983 O O . PHE A 1 116 ? -1.738 -7.378 24.933 1.00 97.44 116 PHE A O 1
ATOM 990 N N . GLU A 1 117 ? 0.345 -7.133 24.173 1.00 97.19 117 GLU A N 1
ATOM 991 C CA . GLU A 1 117 ? 0.647 -5.906 24.901 1.00 97.19 117 GLU A CA 1
ATOM 992 C C . GLU A 1 117 ? -0.167 -4.691 24.430 1.00 97.19 117 GLU A C 1
ATOM 994 O O . GLU A 1 117 ? -0.310 -3.737 25.188 1.00 97.19 117 GLU A O 1
ATOM 999 N N . LEU A 1 118 ? -0.725 -4.729 23.213 1.00 97.88 118 LEU A N 1
ATOM 1000 C CA . LEU A 1 118 ? -1.566 -3.659 22.667 1.00 97.88 118 LEU A CA 1
ATOM 1001 C C . LEU A 1 118 ? -3.059 -3.905 22.909 1.00 97.88 118 LEU A C 1
ATOM 1003 O O . LEU A 1 118 ? -3.829 -2.945 22.934 1.00 97.88 118 LEU A O 1
ATOM 1007 N N . LEU A 1 119 ? -3.484 -5.153 23.128 1.00 97.69 119 LEU A N 1
ATOM 1008 C CA . LEU A 1 119 ? -4.889 -5.501 23.374 1.00 97.69 119 LEU A CA 1
ATOM 1009 C C . LEU A 1 119 ? -5.536 -4.746 24.552 1.00 97.69 119 LEU A C 1
ATOM 1011 O O . LEU A 1 119 ? -6.676 -4.320 24.380 1.00 97.69 119 LEU A O 1
ATOM 1015 N N . PRO A 1 120 ? -4.856 -4.480 25.690 1.00 98.00 120 PRO A N 1
ATOM 1016 C CA . PRO A 1 120 ? -5.434 -3.699 26.787 1.00 98.00 120 PRO A CA 1
ATOM 1017 C C . PRO A 1 120 ? -5.856 -2.276 26.408 1.00 98.00 120 PRO A C 1
ATOM 1019 O O . PRO A 1 120 ? -6.623 -1.657 27.137 1.00 98.00 120 PRO A O 1
ATOM 1022 N N . SER A 1 121 ? -5.357 -1.739 25.287 1.00 98.12 121 SER A N 1
ATOM 1023 C CA . SER A 1 121 ? -5.795 -0.431 24.793 1.00 98.12 121 SER A CA 1
ATOM 1024 C C . SER A 1 121 ? -7.179 -0.467 24.144 1.00 98.12 121 SER A C 1
ATOM 1026 O O . SER A 1 121 ? -7.789 0.586 24.020 1.00 98.12 121 SER A O 1
ATOM 1028 N N . VAL A 1 122 ? -7.692 -1.631 23.730 1.00 98.44 122 VAL A N 1
ATOM 1029 C CA . VAL A 1 122 ? -9.011 -1.760 23.091 1.00 98.44 122 VAL A CA 1
ATOM 1030 C C . VAL A 1 122 ? -10.115 -1.516 24.120 1.00 98.44 122 VAL A C 1
ATOM 1032 O O . VAL A 1 122 ? -10.185 -2.200 25.137 1.00 98.44 122 VAL A O 1
ATOM 1035 N N . CYS A 1 123 ? -10.991 -0.545 23.850 1.00 97.88 123 CYS A N 1
ATOM 1036 C CA . CYS A 1 123 ? -12.046 -0.111 24.777 1.00 97.88 123 CYS A CA 1
ATOM 1037 C C . CYS A 1 123 ? -13.475 -0.417 24.290 1.00 97.88 123 CYS A C 1
ATOM 1039 O O . CYS A 1 123 ? -14.453 0.005 24.906 1.00 97.88 123 CYS A O 1
ATOM 1041 N N . VAL A 1 124 ? -13.604 -1.177 23.201 1.00 98.38 124 VAL A N 1
ATOM 1042 C CA . VAL A 1 124 ? -14.869 -1.730 22.691 1.00 98.38 124 VAL A CA 1
ATOM 1043 C C . VAL A 1 124 ? -14.888 -3.254 22.846 1.00 98.38 124 VAL A C 1
ATOM 1045 O O . VAL A 1 124 ? -13.861 -3.863 23.135 1.00 98.38 124 VAL A O 1
ATOM 1048 N N . SER A 1 125 ? -16.048 -3.891 22.645 1.00 98.12 125 SER A N 1
ATOM 1049 C CA . SER A 1 125 ? -16.125 -5.357 22.650 1.00 98.12 125 SER A CA 1
ATOM 1050 C C . SER A 1 125 ? -15.238 -5.970 21.561 1.00 98.12 125 SER A C 1
ATOM 1052 O O . SER A 1 125 ? -15.041 -5.374 20.499 1.00 98.12 125 SER A O 1
ATOM 1054 N N . GLU A 1 126 ? -14.739 -7.185 21.799 1.00 96.81 126 GLU A N 1
ATOM 1055 C CA . GLU A 1 126 ? -13.908 -7.907 20.828 1.00 96.81 126 GLU A CA 1
ATOM 1056 C C . GLU A 1 126 ? -14.617 -8.062 19.474 1.00 96.81 126 GLU A C 1
ATOM 1058 O O . GLU A 1 126 ? -14.023 -7.796 18.433 1.00 96.81 126 GLU A O 1
ATOM 1063 N N . GLU A 1 127 ? -15.903 -8.422 19.485 1.00 97.62 127 GLU A N 1
ATOM 1064 C CA . GLU A 1 127 ? -16.729 -8.536 18.278 1.00 97.62 127 GLU A CA 1
ATOM 1065 C C . GLU A 1 127 ? -16.752 -7.224 17.482 1.00 97.62 127 GLU A C 1
ATOM 1067 O O . GLU A 1 127 ? -16.528 -7.213 16.269 1.00 97.62 127 GLU A O 1
ATOM 1072 N N . ARG A 1 128 ? -16.955 -6.094 18.170 1.00 97.81 128 ARG A N 1
ATOM 1073 C CA . ARG A 1 128 ? -16.985 -4.779 17.528 1.00 97.81 128 ARG A CA 1
ATOM 1074 C C . ARG A 1 128 ? -15.613 -4.390 16.983 1.00 97.81 128 ARG A C 1
ATOM 1076 O O . ARG A 1 128 ? -15.534 -3.871 15.873 1.00 97.81 128 ARG A O 1
ATOM 1083 N N . PHE A 1 129 ? -14.541 -4.653 17.729 1.00 98.06 129 PHE A N 1
ATOM 1084 C CA . PHE A 1 129 ? -13.177 -4.391 17.270 1.00 98.06 129 PHE A CA 1
ATOM 1085 C C . PHE A 1 129 ? -12.831 -5.216 16.024 1.00 98.06 129 PHE A C 1
ATOM 1087 O O . PHE A 1 129 ? -12.306 -4.669 15.056 1.00 98.06 129 PHE A O 1
ATOM 1094 N N . ARG A 1 130 ? -13.182 -6.509 16.010 1.00 96.56 130 ARG A N 1
ATOM 1095 C CA . ARG A 1 130 ? -12.984 -7.391 14.848 1.00 96.56 130 ARG A CA 1
ATOM 1096 C C . ARG A 1 130 ? -13.763 -6.911 13.631 1.00 96.56 130 ARG A C 1
ATOM 1098 O O . ARG A 1 130 ? -13.190 -6.833 12.555 1.00 96.56 130 ARG A O 1
ATOM 1105 N N . ARG A 1 131 ? -15.008 -6.465 13.806 1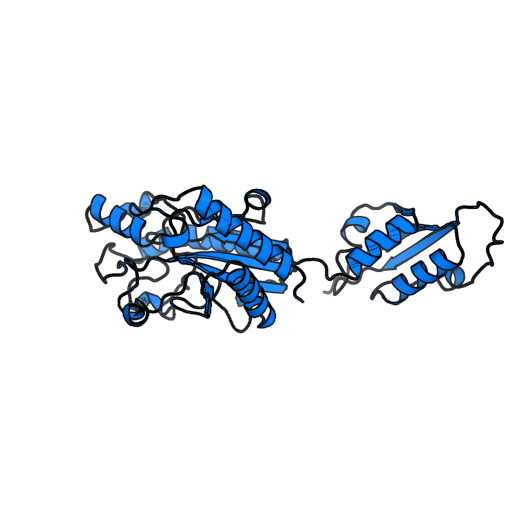.00 95.62 131 ARG A N 1
ATOM 1106 C CA . ARG A 1 131 ? -15.782 -5.869 12.708 1.00 95.62 131 ARG A CA 1
ATOM 1107 C C . ARG A 1 131 ? -15.098 -4.634 12.116 1.00 95.62 131 ARG A C 1
ATOM 1109 O O . ARG A 1 131 ? -15.049 -4.494 10.897 1.00 95.62 131 ARG A O 1
ATOM 1116 N N . TYR A 1 132 ? -14.561 -3.741 12.951 1.00 97.19 132 TYR A N 1
ATOM 1117 C CA . TYR A 1 132 ? -13.785 -2.600 12.451 1.00 97.19 132 TYR A CA 1
ATOM 1118 C C . TYR A 1 132 ? -12.504 -3.042 11.747 1.00 97.19 132 TYR A C 1
ATOM 1120 O O . TYR A 1 132 ? -12.172 -2.490 10.701 1.00 97.19 132 TYR A O 1
ATOM 1128 N N . HIS A 1 133 ? -11.810 -4.046 12.283 1.00 96.69 133 HIS A N 1
ATOM 1129 C CA . HIS A 1 133 ? -10.643 -4.631 11.634 1.00 96.69 133 HIS A CA 1
ATOM 1130 C C . HIS A 1 133 ? -10.986 -5.171 10.242 1.00 96.69 133 HIS A C 1
ATOM 1132 O O . HIS A 1 133 ? -10.329 -4.779 9.284 1.00 96.69 133 HIS A O 1
ATOM 1138 N N . ASP A 1 134 ? -12.026 -5.989 10.100 1.00 94.12 134 ASP A N 1
ATOM 1139 C CA . ASP A 1 134 ? -12.402 -6.607 8.821 1.00 94.12 134 ASP A CA 1
ATOM 1140 C C . ASP A 1 134 ? -12.803 -5.565 7.760 1.00 94.12 134 ASP A C 1
ATOM 1142 O O . ASP A 1 134 ? -12.496 -5.710 6.573 1.00 94.12 134 ASP A O 1
ATOM 1146 N N . LEU A 1 135 ? -13.454 -4.478 8.187 1.00 94.25 135 LEU A N 1
ATOM 1147 C CA . LEU A 1 135 ? -13.819 -3.366 7.309 1.00 94.25 135 LEU A CA 1
ATOM 1148 C C . LEU A 1 135 ? -12.592 -2.558 6.873 1.00 94.25 135 LEU A C 1
ATOM 1150 O O . LEU A 1 135 ? -12.423 -2.287 5.686 1.00 94.25 135 LEU A O 1
ATOM 1154 N N . MET A 1 136 ? -11.729 -2.188 7.819 1.00 95.44 136 MET A N 1
ATOM 1155 C CA . MET A 1 136 ? -10.642 -1.231 7.585 1.00 95.44 136 MET A CA 1
ATOM 1156 C C . MET A 1 136 ? -9.331 -1.870 7.120 1.00 95.44 136 MET A C 1
ATOM 1158 O O . MET A 1 136 ? -8.417 -1.146 6.739 1.00 95.44 136 MET A O 1
ATOM 1162 N N . SER A 1 137 ? -9.208 -3.195 7.182 1.00 95.75 137 SER A N 1
ATOM 1163 C CA . SER A 1 137 ? -8.014 -3.897 6.709 1.00 95.75 137 SER A CA 1
ATOM 1164 C C . SER A 1 137 ? -8.076 -4.173 5.223 1.00 95.75 137 SER A C 1
ATOM 1166 O O . SER A 1 137 ? -9.148 -4.319 4.631 1.00 95.75 137 SER A O 1
ATOM 1168 N N . ASP A 1 138 ? -6.898 -4.378 4.660 1.00 97.38 138 ASP A N 1
ATOM 1169 C CA . ASP A 1 138 ? -6.719 -4.669 3.252 1.00 97.38 138 ASP A CA 1
ATOM 1170 C C . ASP A 1 138 ? -6.856 -6.173 3.044 1.00 97.38 138 ASP A C 1
ATOM 1172 O O . ASP A 1 138 ? -5.904 -6.914 2.760 1.00 97.38 138 ASP A O 1
ATOM 1176 N N . THR A 1 139 ? -8.066 -6.649 3.335 1.00 92.50 139 THR A N 1
ATOM 1177 C CA . THR A 1 139 ? -8.396 -8.064 3.424 1.00 92.50 139 THR A CA 1
ATOM 1178 C C . THR A 1 139 ? -7.957 -8.763 2.148 1.00 92.50 139 THR A C 1
ATOM 1180 O O . THR A 1 139 ? -8.388 -8.431 1.047 1.00 92.50 139 THR A O 1
ATOM 1183 N N . ALA A 1 140 ? -7.072 -9.747 2.313 1.00 94.88 140 ALA A N 1
ATOM 1184 C CA . ALA A 1 140 ? -6.521 -10.551 1.229 1.00 94.88 140 ALA A CA 1
ATOM 1185 C C . ALA A 1 140 ? -5.748 -9.791 0.127 1.00 94.88 140 ALA A C 1
ATOM 1187 O O . ALA A 1 140 ? -5.384 -10.418 -0.866 1.00 94.88 140 ALA A O 1
ATOM 1188 N N . ALA A 1 141 ? -5.368 -8.519 0.313 1.00 97.50 141 ALA A N 1
ATOM 1189 C CA . ALA A 1 141 ? -4.551 -7.779 -0.662 1.00 97.50 141 ALA A CA 1
ATOM 1190 C C . ALA A 1 141 ? -3.202 -8.471 -0.962 1.00 97.50 141 ALA A C 1
ATOM 1192 O O . ALA A 1 141 ? -2.692 -8.444 -2.081 1.00 97.50 141 ALA A O 1
ATOM 1193 N N . TRP A 1 142 ? -2.663 -9.228 0.002 1.00 97.06 142 TRP A N 1
ATOM 1194 C CA . TRP A 1 142 ? -1.485 -10.079 -0.201 1.00 97.06 142 TRP A CA 1
ATOM 1195 C C . TRP A 1 142 ? -1.655 -11.137 -1.311 1.00 97.06 142 TRP A C 1
ATOM 1197 O O . TRP A 1 142 ? -0.664 -11.566 -1.905 1.00 97.06 142 TRP A O 1
ATOM 1207 N N . MET A 1 143 ? -2.890 -11.556 -1.613 1.00 96.88 143 MET A N 1
ATOM 1208 C CA . MET A 1 143 ? -3.199 -12.505 -2.689 1.00 96.88 143 MET A CA 1
ATOM 1209 C C . MET A 1 143 ? -3.047 -11.881 -4.084 1.00 96.88 143 MET A C 1
ATOM 1211 O O . MET A 1 143 ? -2.925 -12.605 -5.073 1.00 96.88 143 MET A O 1
ATOM 1215 N N . LEU A 1 144 ? -3.017 -10.551 -4.176 1.00 98.31 144 LEU A N 1
ATOM 1216 C CA . LEU A 1 144 ? -2.879 -9.821 -5.437 1.00 98.31 144 LEU A CA 1
ATOM 1217 C C . LEU A 1 144 ? -1.421 -9.798 -5.924 1.00 98.31 144 LEU A C 1
ATOM 1219 O O . LEU A 1 144 ? -1.161 -9.662 -7.118 1.00 98.31 144 LEU A O 1
ATOM 1223 N N . VAL A 1 145 ? -0.457 -10.016 -5.023 1.00 98.00 145 VAL A N 1
ATOM 1224 C CA . VAL A 1 145 ? 0.966 -10.156 -5.368 1.00 98.00 145 VAL A CA 1
ATOM 1225 C C . VAL A 1 145 ? 1.190 -11.476 -6.119 1.00 98.00 145 VAL A C 1
ATOM 1227 O O . VAL A 1 145 ? 0.742 -12.513 -5.622 1.00 98.00 145 VAL A O 1
ATOM 1230 N N . PRO A 1 146 ? 1.881 -11.520 -7.277 1.00 93.38 146 PRO A N 1
ATOM 1231 C CA . PRO A 1 146 ? 2.110 -12.778 -7.995 1.00 93.38 146 PRO A CA 1
ATOM 1232 C C . PRO A 1 146 ? 2.976 -13.751 -7.184 1.00 93.38 146 PRO A C 1
ATOM 1234 O O . PRO A 1 146 ? 3.967 -13.331 -6.592 1.00 93.38 146 PRO A O 1
ATOM 1237 N N . GLU A 1 147 ? 2.635 -15.050 -7.166 1.00 90.06 147 GLU A N 1
ATOM 1238 C CA . GLU A 1 147 ? 3.274 -16.020 -6.251 1.00 90.06 147 GLU A CA 1
ATOM 1239 C C . GLU A 1 147 ? 4.800 -16.056 -6.371 1.00 90.06 147 GLU A C 1
ATOM 1241 O O . GLU 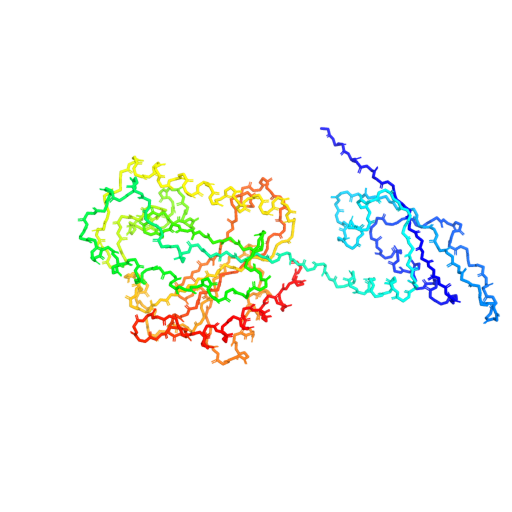A 1 147 ? 5.488 -16.152 -5.360 1.00 90.06 147 GLU A O 1
ATOM 1246 N N . ALA A 1 148 ? 5.324 -15.920 -7.593 1.00 88.19 148 ALA A N 1
ATOM 1247 C CA . ALA A 1 148 ? 6.759 -15.935 -7.874 1.00 88.19 148 ALA A CA 1
ATOM 1248 C C . ALA A 1 148 ? 7.556 -14.828 -7.154 1.00 88.19 148 ALA A C 1
ATOM 1250 O O . ALA A 1 148 ? 8.775 -14.934 -7.062 1.00 88.19 148 ALA A O 1
ATOM 1251 N N . TYR A 1 149 ? 6.884 -13.786 -6.652 1.00 91.00 149 TYR A N 1
ATOM 1252 C CA . TYR A 1 149 ? 7.510 -12.667 -5.947 1.00 91.00 149 TYR A CA 1
ATOM 1253 C C . TYR A 1 149 ? 7.257 -12.681 -4.438 1.00 91.00 149 TYR A C 1
ATOM 1255 O O . TYR A 1 149 ? 7.803 -11.833 -3.748 1.00 91.00 149 TYR A O 1
ATOM 1263 N N . ARG A 1 150 ? 6.474 -13.627 -3.893 1.00 90.62 150 ARG A N 1
ATOM 1264 C CA . ARG A 1 150 ? 6.126 -13.685 -2.457 1.00 90.62 150 ARG A CA 1
ATOM 1265 C C . ARG A 1 150 ? 7.244 -14.284 -1.594 1.00 90.62 150 ARG A C 1
ATOM 1267 O O . ARG A 1 150 ? 7.024 -15.248 -0.862 1.00 90.62 150 ARG A O 1
ATOM 1274 N N . GLY A 1 151 ? 8.452 -13.738 -1.684 1.00 85.25 151 GLY A N 1
ATOM 1275 C CA . GLY A 1 151 ? 9.574 -14.185 -0.867 1.00 85.25 151 GLY A CA 1
ATOM 1276 C C . GLY A 1 151 ? 10.838 -13.350 -1.033 1.00 85.25 151 GLY A C 1
ATOM 1277 O O . GLY A 1 151 ? 11.009 -12.624 -2.013 1.00 85.25 151 GLY A O 1
ATOM 1278 N N . GLY A 1 152 ? 11.742 -13.497 -0.063 1.00 91.12 152 GLY A N 1
ATOM 1279 C CA . GLY A 1 152 ? 12.981 -12.725 -0.001 1.00 91.12 152 GLY A CA 1
ATOM 1280 C C . GLY A 1 152 ? 12.719 -11.220 0.078 1.00 91.12 152 GLY A C 1
ATOM 1281 O O . GLY A 1 152 ? 11.691 -10.789 0.587 1.00 91.12 152 GLY A O 1
ATOM 1282 N N . ASP A 1 153 ? 13.636 -10.432 -0.476 1.00 92.38 153 ASP A N 1
ATOM 1283 C CA . ASP A 1 153 ? 13.541 -8.967 -0.485 1.00 92.38 153 ASP A CA 1
ATOM 1284 C C . ASP A 1 153 ? 12.477 -8.420 -1.458 1.00 92.38 153 ASP A C 1
ATOM 1286 O O . ASP A 1 153 ? 12.236 -7.217 -1.482 1.00 92.38 153 ASP A O 1
ATOM 1290 N N . MET A 1 154 ? 11.841 -9.271 -2.275 1.00 93.44 154 MET A N 1
ATOM 1291 C CA . MET A 1 154 ? 10.824 -8.839 -3.246 1.00 93.44 154 MET A CA 1
ATOM 1292 C C . MET A 1 154 ? 9.447 -8.629 -2.616 1.00 93.44 154 MET A C 1
ATOM 1294 O O . MET A 1 154 ? 8.545 -8.135 -3.288 1.00 93.44 154 MET A O 1
ATOM 1298 N N . TYR A 1 155 ? 9.251 -9.033 -1.362 1.00 97.38 155 TYR A N 1
ATOM 1299 C CA . TYR A 1 155 ? 7.946 -9.007 -0.719 1.00 97.38 155 TYR A CA 1
ATOM 1300 C C . TYR A 1 155 ? 8.062 -8.718 0.768 1.00 97.38 155 TYR A C 1
ATOM 1302 O O . TYR A 1 155 ? 8.547 -9.549 1.533 1.00 97.38 155 TYR A O 1
ATOM 1310 N N . GLU A 1 156 ? 7.535 -7.568 1.172 1.00 98.25 156 GLU A N 1
ATOM 1311 C CA . GLU A 1 156 ? 7.411 -7.183 2.571 1.00 98.25 156 GLU A CA 1
ATOM 1312 C C . GLU A 1 156 ? 5.926 -7.052 2.918 1.00 98.25 156 GLU A C 1
ATOM 1314 O O . GLU A 1 156 ? 5.233 -6.141 2.461 1.00 98.25 156 GLU A O 1
ATOM 1319 N N . ARG A 1 157 ? 5.432 -7.971 3.756 1.00 98.12 157 ARG A N 1
ATOM 1320 C CA . ARG A 1 157 ? 4.084 -7.898 4.327 1.00 98.12 157 ARG A CA 1
ATOM 1321 C C . ARG A 1 157 ? 4.152 -7.654 5.818 1.00 98.12 157 ARG A C 1
ATOM 1323 O O . ARG A 1 157 ? 4.610 -8.518 6.575 1.00 98.12 157 ARG A O 1
ATOM 1330 N N . PHE A 1 158 ? 3.551 -6.554 6.243 1.00 98.50 158 PHE A N 1
ATOM 1331 C CA . PHE A 1 158 ? 3.375 -6.272 7.653 1.00 98.50 158 PHE A CA 1
ATOM 1332 C C . PHE A 1 158 ? 2.276 -7.165 8.250 1.00 98.50 158 PHE A C 1
ATOM 1334 O O . PHE A 1 158 ? 1.195 -7.341 7.687 1.00 98.50 158 PHE A O 1
ATOM 1341 N N . GLN A 1 159 ? 2.575 -7.803 9.384 1.00 97.62 159 GLN A N 1
ATOM 1342 C CA . GLN A 1 159 ? 1.714 -8.847 9.961 1.00 97.62 159 GLN A CA 1
ATOM 1343 C C . GLN A 1 159 ? 0.742 -8.323 11.024 1.00 97.62 159 GLN A C 1
ATOM 1345 O O . GLN A 1 159 ? -0.228 -9.007 11.356 1.00 97.62 159 GLN A O 1
ATOM 1350 N N . VAL A 1 160 ? 1.010 -7.147 11.593 1.00 98.56 160 VAL A N 1
ATOM 1351 C CA . VAL A 1 160 ? 0.172 -6.540 12.633 1.00 98.56 160 VAL A CA 1
ATOM 1352 C C . VAL A 1 160 ? -0.962 -5.764 11.973 1.00 98.56 160 VAL A C 1
ATOM 1354 O O . VAL A 1 160 ? -0.780 -5.156 10.925 1.00 98.56 160 VAL A O 1
ATOM 1357 N N . SER A 1 161 ? -2.146 -5.815 12.578 1.00 98.44 161 SER A N 1
ATOM 1358 C CA . SER A 1 161 ? -3.287 -5.025 12.119 1.00 98.44 161 SER A CA 1
ATOM 1359 C C . SER A 1 161 ? -2.974 -3.532 12.143 1.00 98.44 161 SER A C 1
ATOM 1361 O O . SER A 1 161 ? -2.462 -3.022 13.144 1.00 98.44 161 SER A O 1
ATOM 1363 N N . ARG A 1 162 ? -3.386 -2.815 11.090 1.00 98.06 162 ARG A N 1
ATOM 1364 C CA . ARG A 1 162 ? -3.254 -1.353 11.010 1.00 98.06 162 ARG A CA 1
ATOM 1365 C C . ARG A 1 162 ? -3.926 -0.625 12.179 1.00 98.06 162 ARG A C 1
ATOM 1367 O O . ARG A 1 162 ? -3.458 0.419 12.610 1.00 98.06 162 ARG A O 1
ATOM 1374 N N . LEU A 1 163 ? -4.985 -1.213 12.754 1.00 98.19 163 LEU A N 1
ATOM 1375 C CA . LEU A 1 163 ? -5.671 -0.646 13.921 1.00 98.19 163 LEU A CA 1
ATOM 1376 C C . LEU A 1 163 ? -4.810 -0.676 15.188 1.00 98.19 163 LEU A C 1
ATOM 1378 O O . LEU A 1 163 ? -5.101 0.041 16.142 1.00 98.19 163 LEU A O 1
ATOM 1382 N N . MET A 1 164 ? -3.772 -1.514 15.217 1.00 98.38 164 MET A N 1
ATOM 1383 C CA . MET A 1 164 ? -2.799 -1.578 16.306 1.00 98.38 164 MET A CA 1
ATOM 1384 C C . MET A 1 164 ? -1.576 -0.710 16.010 1.00 98.38 164 MET A C 1
ATOM 1386 O O . MET A 1 164 ? -1.153 0.056 16.876 1.00 98.38 164 MET A O 1
ATOM 1390 N N . CYS A 1 165 ? -1.036 -0.836 14.798 1.00 98.44 165 CYS A N 1
ATOM 1391 C CA . CYS A 1 165 ? 0.113 -0.094 14.298 1.00 98.44 165 CYS A CA 1
ATOM 1392 C C . CYS A 1 165 ? -0.033 0.076 12.781 1.00 98.44 165 CYS A C 1
ATOM 1394 O O . CYS A 1 165 ? -0.019 -0.918 12.062 1.00 98.44 165 CYS A O 1
ATOM 1396 N N . ASP A 1 166 ? -0.145 1.304 12.290 1.00 98.50 166 ASP A N 1
ATOM 1397 C CA . ASP A 1 166 ? -0.151 1.611 10.860 1.00 98.50 166 ASP A CA 1
ATOM 1398 C C . ASP A 1 166 ? 1.246 2.097 10.452 1.00 98.50 166 ASP A C 1
ATOM 1400 O O . ASP A 1 166 ? 1.696 3.164 10.868 1.00 98.50 166 ASP A O 1
ATOM 1404 N N . VAL A 1 167 ? 1.956 1.271 9.680 1.00 98.38 167 VAL A N 1
ATOM 1405 C CA . VAL A 1 167 ? 3.357 1.506 9.287 1.00 98.38 167 VAL A CA 1
ATOM 1406 C C . VAL A 1 167 ? 3.525 2.556 8.194 1.00 98.38 167 VAL A C 1
ATOM 1408 O O . VAL A 1 167 ? 4.655 2.912 7.876 1.00 98.38 167 VAL A O 1
ATOM 1411 N N . GLU A 1 168 ? 2.432 3.075 7.642 1.00 97.75 168 GLU A N 1
ATOM 1412 C CA . GLU A 1 168 ? 2.470 4.089 6.583 1.00 97.75 168 GLU A CA 1
ATOM 1413 C C . GLU A 1 168 ? 2.092 5.486 7.058 1.00 97.75 168 GLU A C 1
ATOM 1415 O O . GLU A 1 168 ? 2.096 6.439 6.284 1.00 97.75 168 GLU A O 1
ATOM 1420 N N . ARG A 1 169 ? 1.777 5.627 8.345 1.00 97.25 169 ARG A N 1
ATOM 1421 C CA . ARG A 1 169 ? 1.517 6.923 8.959 1.00 97.25 169 ARG A CA 1
ATOM 1422 C C . ARG A 1 169 ? 2.800 7.469 9.548 1.00 97.25 169 ARG A C 1
ATOM 1424 O O . ARG A 1 169 ? 3.451 6.797 10.349 1.00 97.25 169 ARG A O 1
ATOM 1431 N N . PHE A 1 170 ? 3.140 8.704 9.187 1.00 95.81 170 PHE A N 1
ATOM 1432 C CA . PHE A 1 170 ? 4.249 9.389 9.833 1.00 95.81 170 PHE A CA 1
ATOM 1433 C C . PHE A 1 170 ? 3.975 9.555 11.329 1.00 95.81 170 PHE A C 1
ATOM 1435 O O . PHE A 1 170 ? 2.837 9.671 11.784 1.00 95.81 170 PHE A O 1
ATOM 1442 N N . ILE A 1 171 ? 5.048 9.544 12.113 1.00 95.19 171 ILE A N 1
ATOM 1443 C CA . ILE A 1 171 ? 4.962 9.702 13.560 1.00 95.19 171 ILE A CA 1
ATOM 1444 C C . ILE A 1 171 ? 5.079 11.181 13.894 1.00 95.19 171 ILE A C 1
ATOM 1446 O O . ILE A 1 171 ? 6.103 11.802 13.616 1.00 95.19 171 ILE A O 1
ATOM 1450 N N . GLY A 1 172 ? 4.066 11.709 14.573 1.00 91.56 172 GLY A N 1
ATOM 1451 C CA . GLY A 1 172 ? 4.059 13.078 15.075 1.00 91.56 172 GLY A CA 1
ATOM 1452 C C . GLY A 1 172 ? 2.815 13.848 14.640 1.00 91.56 172 GLY A C 1
ATOM 1453 O O . GLY A 1 172 ? 2.065 13.379 13.792 1.00 91.56 172 GLY A O 1
ATOM 1454 N N . PRO A 1 173 ? 2.589 15.036 15.220 1.00 90.81 173 PRO A N 1
ATOM 1455 C CA . PRO A 1 173 ? 1.356 15.801 15.024 1.00 90.81 173 PRO A CA 1
ATOM 1456 C C . PRO A 1 173 ? 1.178 16.355 13.603 1.00 90.81 173 PRO A C 1
ATOM 1458 O O . PRO A 1 173 ? 0.076 16.766 13.256 1.00 90.81 173 PRO A O 1
ATOM 1461 N N . GLU A 1 174 ? 2.245 16.374 12.802 1.00 92.75 174 GLU A N 1
ATOM 1462 C CA . GLU A 1 174 ? 2.211 16.816 11.403 1.00 92.75 174 GLU A CA 1
ATOM 1463 C C . GLU A 1 174 ? 1.538 15.790 10.476 1.00 92.75 174 GLU A C 1
ATOM 1465 O O . GLU A 1 174 ? 1.143 16.139 9.365 1.00 92.75 174 GLU A O 1
ATOM 1470 N N . GLU A 1 175 ? 1.388 14.530 10.910 1.00 95.06 175 GLU A N 1
ATOM 1471 C CA . GLU A 1 175 ? 0.658 13.529 10.133 1.00 95.06 175 GLU A CA 1
ATOM 1472 C C . GLU A 1 175 ? -0.835 13.853 10.119 1.00 95.06 175 GLU A C 1
ATOM 1474 O O . GLU A 1 175 ? -1.505 13.848 11.155 1.00 95.06 175 GLU A O 1
ATOM 1479 N N . GLU A 1 176 ? -1.380 14.082 8.921 1.00 93.69 176 GLU A N 1
ATOM 1480 C CA . GLU A 1 176 ? -2.746 14.576 8.733 1.00 93.69 176 GLU A CA 1
ATOM 1481 C C . GLU A 1 176 ? -3.785 13.705 9.452 1.00 93.69 176 GLU A C 1
ATOM 1483 O O . GLU A 1 176 ? -4.768 14.218 9.994 1.00 93.69 176 GLU A O 1
ATOM 1488 N N . MET A 1 177 ? -3.571 12.390 9.487 1.00 95.19 177 MET A N 1
ATOM 1489 C CA . MET A 1 177 ? -4.531 11.448 10.053 1.00 95.19 177 MET A CA 1
ATOM 1490 C C . MET A 1 177 ? -4.546 11.382 11.581 1.00 95.19 177 MET A C 1
ATOM 1492 O O . MET A 1 177 ? -5.505 10.844 12.145 1.00 95.19 177 MET A O 1
ATOM 1496 N N . GLU A 1 178 ? -3.576 11.986 12.275 1.00 95.19 178 GLU A N 1
ATOM 1497 C CA . GLU A 1 178 ? -3.616 12.117 13.740 1.00 95.19 178 GLU A CA 1
ATOM 1498 C C . GLU A 1 178 ? -4.869 12.887 14.187 1.00 95.19 178 GLU A C 1
ATOM 1500 O O . GLU A 1 178 ? -5.535 12.482 15.140 1.00 95.19 178 GLU A O 1
ATOM 1505 N N . ARG A 1 179 ? -5.297 13.923 13.443 1.00 94.62 179 ARG A N 1
ATOM 1506 C CA . ARG A 1 179 ? -6.507 14.709 13.779 1.00 94.62 179 ARG A CA 1
ATOM 1507 C C . ARG A 1 179 ? -7.804 13.897 13.727 1.00 94.62 179 ARG A C 1
ATOM 1509 O O . ARG A 1 179 ? -8.798 14.271 14.348 1.00 94.62 179 ARG A O 1
ATOM 1516 N N . TYR A 1 180 ? -7.801 12.793 12.982 1.00 95.69 180 TYR A N 1
ATOM 1517 C CA . TYR A 1 180 ? -8.924 11.863 12.881 1.00 95.69 180 TYR A CA 1
ATOM 1518 C C . TYR A 1 180 ? -8.803 10.686 13.857 1.00 95.69 180 TYR A C 1
ATOM 1520 O O . TYR A 1 180 ? -9.695 9.844 13.893 1.00 95.69 180 TYR A O 1
ATOM 1528 N N . GLY A 1 181 ? -7.736 10.622 14.663 1.00 96.62 181 GLY A N 1
ATOM 1529 C CA . GLY A 1 181 ? -7.436 9.476 15.522 1.00 96.62 181 GLY A CA 1
ATOM 1530 C C . GLY A 1 181 ? -6.995 8.238 14.736 1.00 96.62 181 GLY A C 1
ATOM 1531 O O . GLY A 1 181 ? -7.155 7.123 15.226 1.00 96.62 181 GLY A O 1
ATOM 1532 N N . MET A 1 182 ? -6.477 8.421 13.517 1.00 96.62 182 MET A N 1
ATOM 1533 C CA . MET A 1 182 ? -6.076 7.366 12.575 1.00 96.62 182 MET A CA 1
ATOM 1534 C C . MET A 1 182 ? -4.594 7.507 12.164 1.00 96.62 182 MET A C 1
ATOM 1536 O O . MET A 1 182 ? -4.221 7.199 11.032 1.00 96.62 182 MET A O 1
ATOM 1540 N N . GLY A 1 183 ? -3.754 8.026 13.069 1.00 97.00 183 GLY A N 1
ATOM 1541 C CA . GLY A 1 183 ? -2.297 8.096 12.899 1.00 97.00 183 GLY A CA 1
ATOM 1542 C C . GLY A 1 183 ? -1.627 6.722 13.023 1.00 97.00 183 GLY A C 1
ATOM 1543 O O . GLY A 1 183 ? -2.286 5.689 12.928 1.00 97.00 183 GLY A O 1
ATOM 1544 N N . PHE A 1 184 ? -0.317 6.670 13.286 1.00 97.56 184 PHE A N 1
ATOM 1545 C CA . PHE A 1 184 ? 0.414 5.387 13.331 1.00 97.56 184 PHE A CA 1
ATOM 1546 C C . PHE A 1 184 ? -0.094 4.423 14.418 1.00 97.56 184 PHE A C 1
ATOM 1548 O O . PHE A 1 184 ? 0.135 3.218 14.349 1.00 97.56 184 PHE A O 1
ATOM 1555 N N . CYS A 1 185 ? -0.802 4.938 15.425 1.00 97.50 185 CYS A N 1
ATOM 1556 C CA . CYS A 1 185 ? -1.484 4.155 16.445 1.00 97.50 185 CYS A CA 1
ATOM 1557 C C . CYS A 1 185 ? -2.950 4.604 16.506 1.00 97.50 185 CYS A C 1
ATOM 1559 O O . CYS A 1 185 ? -3.246 5.675 17.033 1.00 97.50 185 CYS A O 1
ATOM 1561 N N . TYR A 1 186 ? -3.859 3.804 15.938 1.00 97.75 186 TYR A N 1
ATOM 1562 C CA . TYR A 1 186 ? -5.264 4.193 15.794 1.00 97.75 186 TYR A CA 1
ATOM 1563 C C . TYR A 1 186 ? -5.953 4.284 17.155 1.00 97.75 186 TYR A C 1
ATOM 1565 O O . TYR A 1 186 ? -5.922 3.347 17.951 1.00 97.75 186 TYR A O 1
ATOM 1573 N N . GLU A 1 187 ? -6.635 5.400 17.372 1.00 98.12 187 GLU A N 1
ATOM 1574 C CA . GLU A 1 187 ? -7.568 5.629 18.472 1.00 98.12 187 GLU A CA 1
ATOM 1575 C C . GLU A 1 187 ? -9.015 5.428 18.002 1.00 98.12 187 GLU A C 1
ATOM 1577 O O . GLU A 1 187 ? -9.852 4.886 18.732 1.00 98.12 187 GLU A O 1
ATOM 1582 N N . LYS A 1 188 ? -9.307 5.835 16.759 1.00 97.94 188 LYS A N 1
ATOM 1583 C CA . LYS A 1 188 ? -10.653 5.886 16.186 1.00 97.94 188 LYS A CA 1
ATOM 1584 C C . LYS A 1 188 ? -10.777 5.043 14.920 1.00 97.94 188 LYS A C 1
ATOM 1586 O O . LYS A 1 188 ? -9.826 4.874 14.161 1.00 97.94 188 LYS A O 1
ATOM 1591 N N . ALA A 1 189 ? -11.977 4.518 14.700 1.00 97.12 189 ALA A N 1
ATOM 1592 C CA . ALA A 1 189 ? -12.361 3.858 13.460 1.00 97.12 189 ALA A CA 1
ATOM 1593 C C . ALA A 1 189 ? -12.760 4.872 12.369 1.00 97.12 189 ALA A C 1
ATOM 1595 O O . ALA A 1 189 ? -12.915 6.065 12.633 1.00 97.12 189 ALA A O 1
ATOM 1596 N N . PHE A 1 190 ? -12.991 4.386 11.144 1.00 95.00 190 PHE A N 1
ATOM 1597 C CA . PHE A 1 190 ? -13.353 5.203 9.972 1.00 95.00 190 PHE A CA 1
ATOM 1598 C C . PHE A 1 190 ? -14.619 6.066 10.162 1.00 95.00 190 PHE A C 1
ATOM 1600 O O . PHE A 1 190 ? -14.783 7.088 9.489 1.00 95.00 190 PHE A O 1
ATOM 1607 N N . ASP A 1 191 ? -15.516 5.654 11.065 1.00 94.94 191 ASP A N 1
ATOM 1608 C CA . ASP A 1 191 ? -16.768 6.335 11.411 1.00 94.94 191 ASP A CA 1
ATOM 1609 C C . ASP A 1 191 ? -16.618 7.350 12.564 1.00 94.94 191 ASP A C 1
ATOM 1611 O O . ASP A 1 191 ? -17.590 8.004 12.938 1.00 94.94 191 ASP A O 1
ATOM 1615 N N . GLY A 1 192 ? -15.409 7.503 13.115 1.00 95.62 192 GLY A N 1
ATOM 1616 C CA . GLY A 1 192 ? -15.099 8.390 14.237 1.00 95.62 192 GLY A CA 1
ATOM 1617 C C . GLY A 1 192 ? -15.302 7.771 15.623 1.00 95.62 192 GLY A C 1
ATOM 1618 O O . GLY A 1 192 ? -15.002 8.430 16.621 1.00 95.62 192 GLY A O 1
ATOM 1619 N N . THR A 1 193 ? -15.766 6.522 15.716 1.00 97.12 193 THR A N 1
ATOM 1620 C CA . THR A 1 193 ? -15.893 5.798 16.988 1.00 97.12 193 THR A CA 1
ATOM 1621 C C . THR A 1 193 ? -14.520 5.579 17.615 1.00 97.12 193 THR A C 1
ATOM 1623 O O . THR A 1 193 ? -13.645 4.993 16.981 1.00 97.12 193 THR A O 1
ATOM 1626 N N . THR A 1 194 ? -14.344 5.962 18.881 1.00 98.38 194 THR A N 1
ATOM 1627 C CA . THR A 1 194 ? -13.170 5.574 19.677 1.00 98.38 194 THR A CA 1
ATOM 1628 C C . THR A 1 194 ? -13.185 4.066 19.931 1.00 98.38 194 THR A C 1
ATOM 1630 O O . THR A 1 194 ? -14.110 3.542 20.550 1.00 98.38 194 THR A O 1
ATOM 1633 N N . ILE A 1 195 ? -12.162 3.371 19.436 1.00 98.31 195 ILE A N 1
ATOM 1634 C CA . ILE A 1 195 ? -11.989 1.915 19.561 1.00 98.31 195 ILE A CA 1
ATOM 1635 C C . ILE A 1 195 ? -10.843 1.539 20.499 1.00 98.31 195 ILE A C 1
ATOM 1637 O O . ILE A 1 195 ? -10.788 0.403 20.978 1.00 98.31 195 ILE A O 1
ATOM 1641 N N . ARG A 1 196 ? -9.925 2.479 20.752 1.00 98.31 196 ARG A N 1
ATOM 1642 C CA . ARG A 1 196 ? -8.762 2.287 21.613 1.00 98.31 196 ARG A CA 1
ATOM 1643 C C . ARG A 1 196 ? -8.483 3.533 22.449 1.00 98.31 196 ARG A C 1
ATOM 1645 O O . ARG A 1 196 ? -8.659 4.646 21.974 1.00 98.31 196 ARG A O 1
ATOM 1652 N N . THR A 1 197 ? -7.977 3.342 23.662 1.00 98.06 197 THR A N 1
ATOM 1653 C CA . THR A 1 197 ? -7.381 4.399 24.489 1.00 98.06 197 THR A CA 1
ATOM 1654 C C . THR A 1 197 ? -5.875 4.429 24.236 1.00 98.06 197 THR A C 1
ATOM 1656 O O . THR A 1 197 ? -5.138 3.560 24.708 1.00 98.06 197 THR A O 1
ATOM 1659 N N . VAL A 1 198 ? -5.404 5.417 23.473 1.00 96.88 198 VAL A N 1
ATOM 1660 C CA . VAL A 1 198 ? -4.005 5.503 23.029 1.00 96.88 198 VAL A CA 1
ATOM 1661 C C . VAL A 1 198 ? -3.207 6.449 23.929 1.00 96.88 198 VAL A C 1
ATOM 1663 O O . VAL A 1 198 ? -3.254 7.665 23.778 1.00 96.88 198 VAL A O 1
ATOM 1666 N N . THR A 1 199 ? -2.449 5.882 24.870 1.00 97.06 199 THR A N 1
ATOM 1667 C CA . THR A 1 199 ? -1.497 6.620 25.721 1.00 97.06 199 THR A CA 1
ATOM 1668 C C . THR A 1 199 ? -0.086 6.606 25.125 1.00 97.06 199 THR A C 1
ATOM 1670 O O . THR A 1 199 ? 0.206 5.821 24.219 1.00 97.06 199 THR A O 1
ATOM 1673 N N . ASP A 1 200 ? 0.832 7.401 25.679 1.00 96.50 200 ASP A N 1
ATOM 1674 C CA . ASP A 1 200 ? 2.248 7.377 25.277 1.00 96.50 200 ASP A CA 1
ATOM 1675 C C . ASP A 1 200 ? 2.895 5.996 25.462 1.00 96.50 200 ASP A C 1
ATOM 1677 O O . ASP A 1 200 ? 3.723 5.579 24.654 1.00 96.50 200 ASP A O 1
ATOM 1681 N N . VAL A 1 201 ? 2.467 5.238 26.478 1.00 97.62 201 VAL A N 1
ATOM 1682 C CA . VAL A 1 201 ? 2.925 3.857 26.701 1.00 97.62 201 VAL A CA 1
ATOM 1683 C C . VAL A 1 201 ? 2.489 2.950 25.549 1.00 97.62 201 VAL A C 1
ATOM 1685 O O . VAL A 1 201 ? 3.304 2.196 25.016 1.00 97.62 201 VAL A O 1
ATOM 1688 N N . VAL A 1 202 ? 1.229 3.057 25.118 1.00 97.94 202 VAL A N 1
ATOM 1689 C CA . VAL A 1 202 ? 0.689 2.284 23.987 1.00 97.94 202 VAL A CA 1
ATOM 1690 C C . VAL A 1 202 ? 1.390 2.677 22.684 1.00 97.94 202 VAL A C 1
ATOM 1692 O O . VAL A 1 202 ? 1.765 1.805 21.899 1.00 97.94 202 VAL A O 1
ATOM 1695 N N . LYS A 1 203 ? 1.633 3.977 22.469 1.00 97.75 203 LYS A N 1
ATOM 1696 C CA . LYS A 1 203 ? 2.415 4.486 21.331 1.00 97.75 203 LYS A CA 1
ATOM 1697 C C . LYS A 1 203 ? 3.832 3.903 21.325 1.00 97.75 203 LYS A C 1
ATOM 1699 O O . LYS A 1 203 ? 4.272 3.407 20.291 1.00 97.75 203 LYS A O 1
ATOM 1704 N N . ALA A 1 204 ? 4.518 3.881 22.468 1.00 97.75 204 ALA A N 1
ATOM 1705 C CA . ALA A 1 204 ? 5.859 3.306 22.596 1.00 97.75 204 ALA A CA 1
ATOM 1706 C C . ALA A 1 204 ? 5.893 1.783 22.363 1.00 97.75 204 ALA A C 1
ATOM 1708 O O . ALA A 1 204 ? 6.860 1.261 21.810 1.00 97.75 204 ALA A O 1
ATOM 1709 N N . GLN A 1 205 ? 4.843 1.053 22.751 1.00 98.12 205 GLN A N 1
ATOM 1710 C CA . GLN A 1 205 ? 4.715 -0.376 22.451 1.00 98.12 205 GLN A CA 1
ATOM 1711 C C . GLN A 1 205 ? 4.487 -0.621 20.953 1.00 98.12 205 GLN A C 1
ATOM 1713 O O . GLN A 1 205 ? 5.184 -1.444 20.362 1.00 98.12 205 GLN A O 1
ATOM 1718 N N . ALA A 1 206 ? 3.567 0.122 20.327 1.00 98.25 206 ALA A N 1
ATOM 1719 C CA . ALA A 1 206 ? 3.284 0.020 18.895 1.00 98.25 206 ALA A CA 1
ATOM 1720 C C . ALA A 1 206 ? 4.514 0.378 18.046 1.00 98.25 206 ALA A C 1
ATOM 1722 O O . ALA A 1 206 ? 4.799 -0.279 17.045 1.00 98.25 206 ALA A O 1
ATOM 1723 N N . ARG A 1 207 ? 5.294 1.365 18.505 1.00 98.06 207 ARG A N 1
ATOM 1724 C CA . ARG A 1 207 ? 6.502 1.856 17.840 1.00 98.06 207 ARG A CA 1
ATOM 1725 C C . ARG A 1 207 ? 7.526 0.763 17.532 1.00 98.06 207 ARG A C 1
ATOM 1727 O O . ARG A 1 207 ? 8.182 0.841 16.503 1.00 98.06 207 ARG A O 1
ATOM 1734 N N . LYS A 1 208 ? 7.629 -0.277 18.363 1.00 97.81 208 LYS A N 1
ATOM 1735 C CA . LYS A 1 208 ? 8.548 -1.404 18.121 1.00 97.81 208 LYS A CA 1
ATOM 1736 C C . LYS A 1 208 ? 8.252 -2.097 16.790 1.00 97.81 208 LYS A C 1
ATOM 1738 O O . LYS A 1 208 ? 9.160 -2.323 16.001 1.00 97.81 208 LYS A O 1
ATOM 1743 N N . TYR A 1 209 ? 6.976 -2.361 16.512 1.00 98.56 209 TYR A N 1
ATOM 1744 C CA . TYR A 1 209 ? 6.540 -2.978 15.258 1.00 98.56 209 TYR A CA 1
ATOM 1745 C C . TYR A 1 209 ? 6.763 -2.062 14.058 1.00 98.56 209 TYR A C 1
ATOM 1747 O O . TYR A 1 209 ? 7.177 -2.531 12.997 1.00 98.56 209 TYR A O 1
ATOM 1755 N N . TYR A 1 210 ? 6.513 -0.765 14.246 1.00 98.69 210 TYR A N 1
ATOM 1756 C CA . TYR A 1 210 ? 6.784 0.261 13.247 1.00 98.69 210 TYR A CA 1
ATOM 1757 C C . TYR A 1 210 ? 8.270 0.291 12.872 1.00 98.69 210 TYR A C 1
ATOM 1759 O O . TYR A 1 210 ? 8.618 0.138 11.702 1.00 98.69 210 TYR A O 1
ATOM 1767 N N . ASP A 1 211 ? 9.151 0.428 13.864 1.00 98.50 211 ASP A N 1
ATOM 1768 C CA . ASP A 1 211 ? 10.594 0.540 13.647 1.00 98.50 211 ASP A CA 1
ATOM 1769 C C . ASP A 1 211 ? 11.177 -0.738 13.040 1.00 98.50 211 ASP A C 1
ATOM 1771 O O . ASP A 1 211 ? 11.997 -0.663 12.130 1.00 98.50 211 ASP A O 1
ATOM 1775 N N . GLU A 1 212 ? 10.726 -1.916 13.481 1.00 98.38 212 GLU A N 1
ATOM 1776 C CA . GLU A 1 212 ? 11.141 -3.193 12.892 1.00 98.38 212 GLU A CA 1
ATOM 1777 C C . GLU A 1 212 ? 10.777 -3.294 11.405 1.00 98.38 212 GLU A C 1
ATOM 1779 O O . GLU A 1 212 ? 11.572 -3.789 10.605 1.00 98.38 212 GLU A O 1
ATOM 1784 N N . HIS A 1 213 ? 9.581 -2.838 11.025 1.00 98.69 213 HIS A N 1
ATOM 1785 C CA . HIS A 1 213 ? 9.132 -2.830 9.632 1.00 98.69 213 HIS A CA 1
ATOM 1786 C C . HIS A 1 213 ? 9.934 -1.853 8.776 1.00 98.69 213 HIS A C 1
ATOM 1788 O O . HIS A 1 213 ? 10.472 -2.229 7.733 1.00 98.69 213 HIS A O 1
ATOM 1794 N N . HIS A 1 214 ? 10.090 -0.619 9.252 1.00 98.56 214 HIS A N 1
ATOM 1795 C CA . HIS A 1 214 ? 10.876 0.402 8.559 1.00 98.56 214 HIS A CA 1
ATOM 1796 C C . HIS A 1 214 ? 12.351 0.015 8.441 1.00 98.56 214 HIS A C 1
ATOM 1798 O O . HIS A 1 214 ? 12.953 0.234 7.393 1.00 98.56 214 HIS A O 1
ATOM 1804 N N . ALA A 1 215 ? 12.929 -0.637 9.454 1.00 98.38 215 ALA A N 1
ATOM 1805 C CA . ALA A 1 215 ? 14.289 -1.165 9.384 1.00 98.38 215 ALA A CA 1
ATOM 1806 C C . ALA A 1 215 ? 14.443 -2.203 8.262 1.00 98.38 215 ALA A C 1
ATOM 1808 O O . ALA A 1 215 ? 15.405 -2.128 7.497 1.00 98.38 215 ALA A O 1
ATOM 1809 N N . ARG A 1 216 ? 13.483 -3.129 8.106 1.00 98.19 216 ARG A N 1
ATOM 1810 C CA . ARG A 1 216 ? 13.503 -4.108 7.004 1.00 98.19 216 ARG A CA 1
ATOM 1811 C C . ARG A 1 216 ? 13.435 -3.428 5.640 1.00 98.19 216 ARG A C 1
ATOM 1813 O O . ARG A 1 216 ? 14.272 -3.724 4.787 1.00 98.19 216 ARG A O 1
ATOM 1820 N N . MET A 1 217 ? 12.515 -2.479 5.462 1.00 98.31 217 MET A N 1
ATOM 1821 C CA . MET A 1 217 ? 12.382 -1.720 4.212 1.00 98.31 217 MET A CA 1
ATOM 1822 C C . MET A 1 217 ? 13.641 -0.911 3.881 1.00 98.31 217 MET A C 1
ATOM 1824 O O . MET A 1 217 ? 14.113 -0.937 2.745 1.00 98.31 217 MET A O 1
ATOM 1828 N N . ASN A 1 218 ? 14.247 -0.266 4.878 1.00 97.12 218 ASN A N 1
ATOM 1829 C CA . ASN A 1 218 ? 15.511 0.445 4.704 1.00 97.12 218 ASN A CA 1
ATOM 1830 C C . ASN A 1 218 ? 16.631 -0.511 4.269 1.00 97.12 218 ASN A C 1
ATOM 1832 O O . ASN A 1 218 ? 17.361 -0.214 3.324 1.00 97.12 218 ASN A O 1
ATOM 1836 N N . SER A 1 219 ? 16.738 -1.687 4.895 1.00 95.50 219 SER A N 1
ATOM 1837 C CA . SER A 1 219 ? 17.749 -2.676 4.517 1.00 95.50 219 SER A CA 1
ATOM 1838 C C . SER A 1 219 ? 17.531 -3.262 3.113 1.00 95.50 219 SER A C 1
ATOM 1840 O O . SER A 1 219 ? 18.508 -3.607 2.448 1.00 95.50 219 SER A O 1
ATOM 1842 N N . ILE A 1 220 ? 16.285 -3.374 2.636 1.00 93.81 220 ILE A N 1
ATOM 1843 C CA . ILE A 1 220 ? 15.989 -3.752 1.242 1.00 93.81 220 ILE A CA 1
ATOM 1844 C C . ILE A 1 220 ? 16.551 -2.688 0.283 1.00 93.81 220 ILE A C 1
ATOM 1846 O O . ILE A 1 220 ? 17.276 -3.039 -0.648 1.00 93.81 220 ILE A O 1
ATOM 1850 N N . CYS A 1 221 ? 16.317 -1.399 0.549 1.00 91.50 221 CYS A N 1
ATOM 1851 C CA . CYS A 1 221 ? 16.872 -0.294 -0.248 1.00 91.50 221 CYS A CA 1
ATOM 1852 C C . CYS A 1 221 ? 18.404 -0.236 -0.243 1.00 91.50 221 CYS A C 1
ATOM 1854 O O . CYS A 1 221 ? 19.019 0.106 -1.251 1.00 91.50 221 CYS A O 1
ATOM 1856 N N . GLU A 1 222 ? 19.044 -0.587 0.872 1.00 88.12 222 GLU A N 1
ATOM 1857 C CA . GLU A 1 222 ? 20.507 -0.662 0.955 1.00 88.12 222 GLU A CA 1
ATOM 1858 C C . GLU A 1 222 ? 21.088 -1.808 0.116 1.00 88.12 222 GLU A C 1
ATOM 1860 O O . GLU A 1 222 ? 22.160 -1.664 -0.480 1.00 88.12 222 GLU A O 1
ATOM 1865 N N . ARG A 1 223 ? 20.395 -2.954 0.062 1.00 86.88 223 ARG A N 1
ATOM 1866 C CA . ARG A 1 223 ? 20.818 -4.123 -0.726 1.00 86.88 223 ARG A CA 1
ATOM 1867 C C . ARG A 1 223 ? 20.555 -3.948 -2.219 1.00 86.88 223 ARG A C 1
ATOM 1869 O O . ARG A 1 223 ? 21.346 -4.436 -3.029 1.00 86.88 223 ARG A O 1
ATOM 1876 N N . HIS A 1 224 ? 19.483 -3.243 -2.573 1.00 85.75 224 HIS A N 1
ATOM 1877 C CA . HIS A 1 224 ? 19.030 -3.072 -3.951 1.00 85.75 224 HIS A CA 1
ATOM 1878 C C . HIS A 1 224 ? 19.033 -1.585 -4.322 1.00 85.75 224 HIS A C 1
ATOM 1880 O O . HIS A 1 224 ? 18.101 -0.858 -3.991 1.00 85.75 224 HIS A O 1
ATOM 1886 N N . PRO A 1 225 ? 20.062 -1.104 -5.043 1.00 80.50 225 PRO A N 1
ATOM 1887 C CA . PRO A 1 225 ? 20.250 0.325 -5.294 1.00 80.50 225 PRO A CA 1
ATOM 1888 C C . PRO A 1 225 ? 19.264 0.916 -6.309 1.00 80.50 225 PRO A C 1
ATOM 1890 O O . PRO A 1 225 ? 19.310 2.119 -6.542 1.00 80.50 225 PRO A O 1
ATOM 1893 N N . ARG A 1 226 ? 18.428 0.089 -6.950 1.00 88.94 226 ARG A N 1
ATOM 1894 C CA . ARG A 1 226 ? 17.459 0.505 -7.963 1.00 88.94 226 ARG A CA 1
ATOM 1895 C C . ARG A 1 226 ? 16.189 -0.325 -7.834 1.00 88.94 226 ARG A C 1
ATOM 1897 O O . ARG A 1 226 ? 16.206 -1.508 -8.176 1.00 88.94 226 ARG A O 1
ATOM 1904 N N . ILE A 1 227 ? 15.114 0.276 -7.337 1.00 95.69 227 ILE A N 1
ATOM 1905 C CA . ILE A 1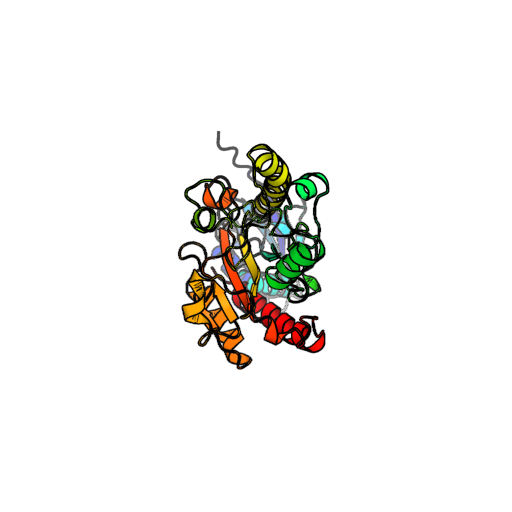 227 ? 13.876 -0.425 -6.966 1.00 95.69 227 ILE A CA 1
ATOM 1906 C C . ILE A 1 227 ? 12.682 0.132 -7.743 1.00 95.69 227 ILE A C 1
ATOM 1908 O O . ILE A 1 227 ? 12.604 1.334 -8.011 1.00 95.69 227 ILE A O 1
ATOM 1912 N N . LEU A 1 228 ? 11.765 -0.770 -8.101 1.00 98.06 228 LEU A N 1
ATOM 1913 C CA . LEU A 1 228 ? 10.374 -0.463 -8.413 1.00 98.06 228 LEU A CA 1
ATOM 1914 C C . LEU A 1 228 ? 9.524 -1.036 -7.278 1.00 98.06 228 LEU A C 1
ATOM 1916 O O . LEU A 1 228 ? 9.412 -2.257 -7.145 1.00 98.06 228 LEU A O 1
ATOM 1920 N N . LEU A 1 229 ? 8.956 -0.152 -6.464 1.00 98.75 229 LEU A N 1
ATOM 1921 C CA . LEU A 1 229 ? 8.086 -0.505 -5.355 1.00 98.75 229 LEU A CA 1
ATOM 1922 C C . LEU A 1 229 ? 6.628 -0.416 -5.809 1.00 98.75 229 LEU A C 1
ATOM 1924 O O . LEU A 1 229 ? 6.172 0.629 -6.270 1.00 98.75 229 LEU A O 1
ATOM 1928 N N . LEU A 1 230 ? 5.914 -1.532 -5.695 1.00 98.81 230 LEU A N 1
ATOM 1929 C CA . LEU A 1 230 ? 4.469 -1.595 -5.867 1.00 98.81 230 LEU A CA 1
ATOM 1930 C C . LEU A 1 230 ? 3.849 -1.721 -4.480 1.00 98.81 230 LEU A C 1
ATOM 1932 O O . LEU A 1 230 ? 3.982 -2.758 -3.825 1.00 98.81 230 LEU A O 1
ATOM 1936 N N . ASP A 1 231 ? 3.218 -0.644 -4.040 1.00 98.81 231 ASP A N 1
ATOM 1937 C CA . ASP A 1 231 ? 2.572 -0.541 -2.741 1.00 98.81 231 ASP A CA 1
ATOM 1938 C C . ASP A 1 231 ? 1.124 -1.017 -2.877 1.00 98.81 231 ASP A C 1
ATOM 1940 O O . ASP A 1 231 ? 0.296 -0.365 -3.511 1.00 98.81 231 ASP A O 1
ATOM 1944 N N . ILE A 1 232 ? 0.856 -2.242 -2.428 1.00 98.81 232 ILE A N 1
ATOM 1945 C CA . ILE A 1 232 ? -0.371 -2.973 -2.746 1.00 98.81 232 ILE A CA 1
ATOM 1946 C C . ILE A 1 232 ? -1.358 -2.861 -1.596 1.00 98.81 232 ILE A C 1
ATOM 1948 O O . ILE A 1 232 ? -1.119 -3.374 -0.498 1.00 98.81 232 ILE A O 1
ATOM 1952 N N . HIS A 1 233 ? -2.517 -2.309 -1.928 1.00 98.75 233 HIS A N 1
ATOM 1953 C CA . HIS A 1 233 ? -3.596 -2.037 -0.998 1.00 98.75 233 HIS A CA 1
ATOM 1954 C C . HIS A 1 233 ? -4.957 -2.424 -1.572 1.00 98.75 233 HIS A C 1
ATOM 1956 O O . HIS A 1 233 ? -5.098 -2.841 -2.731 1.00 98.75 233 HIS A O 1
ATOM 1962 N N . SER A 1 234 ? -5.978 -2.304 -0.736 1.00 97.75 234 SER A N 1
ATOM 1963 C CA . SER A 1 234 ? -7.365 -2.393 -1.156 1.00 97.75 234 SER A CA 1
ATOM 1964 C C . SER A 1 234 ? -8.274 -1.505 -0.320 1.00 97.75 234 SER A C 1
ATOM 1966 O O . SER A 1 234 ? -8.166 -1.466 0.906 1.00 97.75 234 SER A O 1
ATOM 1968 N N . PHE A 1 235 ? -9.307 -0.960 -0.951 1.00 95.75 235 PHE A N 1
ATOM 1969 C CA . PHE A 1 235 ? -10.335 -0.175 -0.278 1.00 95.75 235 PHE A CA 1
ATOM 1970 C C . PHE A 1 235 ? -11.726 -0.784 -0.459 1.00 95.75 235 PHE A C 1
ATOM 1972 O O . PHE A 1 235 ? -11.968 -1.598 -1.348 1.00 95.75 235 PHE A O 1
ATOM 1979 N N . SER A 1 236 ? -12.661 -0.380 0.398 1.00 91.50 236 SER A N 1
ATOM 1980 C CA . SER A 1 236 ? -14.082 -0.722 0.285 1.00 91.50 236 SER A CA 1
ATOM 1981 C C . SER A 1 236 ? -14.924 0.539 0.463 1.00 91.50 236 SER A C 1
ATOM 1983 O O . SER A 1 236 ? -14.532 1.468 1.179 1.00 91.50 236 SER A O 1
ATOM 1985 N N . LYS A 1 237 ? -16.089 0.579 -0.194 1.00 89.75 237 LYS A N 1
ATOM 1986 C CA . LYS A 1 237 ? -17.033 1.700 -0.084 1.00 89.75 237 LYS A CA 1
ATOM 1987 C C . LYS A 1 237 ? -17.596 1.818 1.337 1.00 89.75 237 LYS A C 1
ATOM 1989 O O . LYS A 1 237 ? -17.786 2.929 1.829 1.00 89.75 237 LYS A O 1
ATOM 1994 N N . GLU A 1 238 ? -17.828 0.690 2.004 1.00 89.00 238 GLU A N 1
ATOM 1995 C CA . GLU A 1 238 ? -18.397 0.591 3.354 1.00 89.00 238 GLU A CA 1
ATOM 1996 C C . GLU A 1 238 ? -17.491 1.220 4.415 1.00 89.00 238 GLU A C 1
ATOM 1998 O O . GLU A 1 238 ? -17.986 1.821 5.368 1.00 89.00 238 GLU A O 1
ATOM 2003 N N . ALA A 1 239 ? -16.173 1.084 4.245 1.00 90.50 239 ALA A N 1
ATOM 2004 C CA . ALA A 1 239 ? -15.165 1.546 5.194 1.00 90.50 239 ALA A CA 1
ATOM 2005 C C . ALA A 1 239 ? -14.584 2.930 4.856 1.00 90.50 239 ALA A C 1
ATOM 2007 O O . ALA A 1 239 ? -13.607 3.348 5.480 1.00 90.50 239 ALA A O 1
ATOM 2008 N N . LEU A 1 240 ? -15.162 3.653 3.886 1.00 92.06 240 LEU A N 1
ATOM 2009 C CA . LEU A 1 240 ? -14.686 4.988 3.529 1.00 92.06 240 LEU A CA 1
ATOM 2010 C C . LEU A 1 240 ? -14.752 5.941 4.736 1.00 92.06 240 LEU A C 1
ATOM 2012 O O . LEU A 1 240 ? -15.848 6.181 5.268 1.00 92.06 240 LEU A O 1
ATOM 2016 N N . PRO A 1 241 ? -13.618 6.555 5.130 1.00 90.44 241 PRO A N 1
ATOM 2017 C CA . PRO A 1 241 ? -13.596 7.574 6.166 1.00 90.44 241 PRO A CA 1
ATOM 2018 C C . PRO A 1 241 ? -14.588 8.698 5.879 1.00 90.44 241 PRO A C 1
ATOM 2020 O O . PRO A 1 241 ? -14.789 9.094 4.728 1.00 90.44 241 PRO A O 1
ATOM 2023 N N . VAL A 1 242 ? -15.176 9.267 6.935 1.00 86.12 242 VAL A N 1
ATOM 2024 C CA . VAL A 1 242 ? -16.208 10.317 6.821 1.00 86.12 242 VAL A CA 1
ATOM 2025 C C . VAL A 1 242 ? -15.790 11.457 5.881 1.00 86.12 242 VAL A C 1
ATOM 2027 O O . VAL A 1 242 ? -16.586 11.886 5.047 1.00 86.12 242 VAL A O 1
ATOM 2030 N N . HIS A 1 243 ? -14.533 11.905 5.954 1.00 86.31 243 HIS A N 1
ATOM 2031 C CA . HIS A 1 243 ? -14.009 13.006 5.139 1.00 86.31 243 HIS A CA 1
ATOM 2032 C C . HIS A 1 243 ? -13.842 12.664 3.641 1.00 86.31 243 HIS A C 1
ATOM 2034 O O . HIS A 1 243 ? -13.710 13.571 2.816 1.00 86.31 243 HIS A O 1
ATOM 2040 N N . LEU A 1 244 ? -13.903 11.379 3.267 1.00 91.19 244 LEU A N 1
ATOM 2041 C CA . LEU A 1 244 ? -13.793 10.889 1.885 1.00 91.19 244 LEU A CA 1
ATOM 2042 C C . LEU A 1 244 ? -15.130 10.446 1.285 1.00 91.19 244 LEU A C 1
ATOM 2044 O O . LEU A 1 244 ? -15.185 10.132 0.097 1.00 91.19 244 LEU A O 1
ATOM 2048 N N . ARG A 1 245 ? -16.231 10.490 2.046 1.00 88.88 245 ARG A N 1
ATOM 2049 C CA . ARG A 1 245 ? -17.564 10.076 1.566 1.00 88.88 245 ARG A CA 1
ATOM 2050 C C . ARG A 1 245 ? -18.050 10.834 0.331 1.00 88.88 245 ARG A C 1
ATOM 2052 O O . ARG A 1 245 ? -18.842 10.290 -0.427 1.00 88.88 245 ARG A O 1
ATOM 2059 N N . LYS A 1 246 ? -17.529 12.039 0.072 1.00 92.44 246 LYS A N 1
ATOM 2060 C CA . LYS A 1 246 ? -17.774 12.788 -1.174 1.00 92.44 246 LYS A CA 1
ATOM 2061 C C . LYS A 1 246 ? -17.411 12.007 -2.447 1.00 92.44 246 LYS A C 1
ATOM 2063 O O . LYS A 1 246 ? -17.927 12.316 -3.511 1.00 92.44 246 LYS A O 1
ATOM 2068 N N . TRP A 1 247 ? -16.528 11.012 -2.342 1.00 91.44 247 TRP A N 1
ATOM 2069 C CA . TRP A 1 247 ? -16.101 10.174 -3.461 1.00 91.44 247 TRP A CA 1
ATOM 2070 C C . TRP A 1 247 ? -16.905 8.882 -3.611 1.00 91.44 247 TRP A C 1
ATOM 2072 O O . TRP A 1 247 ? -16.714 8.197 -4.610 1.00 91.44 247 TRP A O 1
ATOM 2082 N N . ALA A 1 248 ? -17.801 8.552 -2.673 1.00 89.81 248 ALA A N 1
ATOM 2083 C CA . ALA A 1 248 ? -18.443 7.239 -2.573 1.00 89.81 248 ALA A CA 1
ATOM 2084 C C . ALA A 1 248 ? -19.192 6.789 -3.844 1.00 89.81 248 ALA A C 1
ATOM 2086 O O . ALA A 1 248 ? -19.307 5.589 -4.092 1.00 89.81 248 ALA A O 1
ATOM 2087 N N . ASP A 1 249 ? -19.673 7.730 -4.658 1.00 90.12 249 ASP A N 1
ATOM 2088 C CA . ASP A 1 249 ? -20.405 7.449 -5.904 1.00 90.12 249 ASP A CA 1
ATOM 2089 C C . ASP A 1 249 ? -19.533 7.563 -7.165 1.00 90.12 249 ASP A C 1
ATOM 2091 O O . ASP A 1 249 ? -20.022 7.453 -8.283 1.00 90.12 249 ASP A O 1
ATOM 2095 N N . SER A 1 250 ? -18.228 7.786 -6.996 1.00 91.94 250 SER A N 1
ATOM 2096 C CA . SER A 1 250 ? -17.261 7.960 -8.090 1.00 91.94 250 SER A CA 1
ATOM 2097 C C . SER A 1 250 ? -15.926 7.254 -7.825 1.00 91.94 250 SER A C 1
ATOM 2099 O O . SER A 1 250 ? -14.885 7.662 -8.360 1.00 91.94 250 SER A O 1
ATOM 2101 N N . LEU A 1 251 ? -15.954 6.233 -6.960 1.00 95.81 251 LEU A N 1
ATOM 2102 C CA . LEU A 1 251 ? -14.804 5.375 -6.699 1.00 95.81 251 LEU A CA 1
ATOM 2103 C C . LEU A 1 251 ? -14.432 4.618 -7.980 1.00 95.81 251 LEU A C 1
ATOM 2105 O O . LEU A 1 251 ? -15.331 4.092 -8.639 1.00 95.81 251 LEU A O 1
ATOM 2109 N N . PRO A 1 252 ? -13.142 4.567 -8.343 1.00 97.62 252 PRO A N 1
ATOM 2110 C CA . PRO A 1 252 ? -12.690 3.729 -9.445 1.00 97.62 252 PRO A CA 1
ATOM 2111 C C . PRO A 1 252 ? -12.675 2.248 -9.048 1.00 97.62 252 PRO A C 1
ATOM 2113 O O . PRO A 1 252 ? -12.810 1.898 -7.877 1.00 97.62 252 PRO A O 1
ATOM 2116 N N . ASP A 1 253 ? -12.410 1.381 -10.017 1.00 98.25 253 ASP A N 1
ATOM 2117 C CA . ASP A 1 253 ? -11.995 0.003 -9.752 1.00 98.25 253 ASP A CA 1
ATOM 2118 C C . ASP A 1 253 ? -10.573 -0.024 -9.165 1.00 98.25 253 ASP A C 1
ATOM 2120 O O . ASP A 1 253 ? -10.285 -0.785 -8.240 1.00 98.25 253 ASP A O 1
ATOM 2124 N N . VAL A 1 254 ? -9.685 0.840 -9.673 1.00 98.62 254 VAL A N 1
ATOM 2125 C CA . VAL A 1 254 ? -8.295 0.972 -9.212 1.00 98.62 254 VAL A CA 1
ATOM 2126 C C . VAL A 1 254 ? -7.946 2.431 -8.926 1.00 98.62 254 VAL A C 1
ATOM 2128 O O . VAL A 1 254 ? -7.990 3.292 -9.806 1.00 98.62 254 VAL A O 1
ATOM 2131 N N . CYS A 1 255 ? -7.542 2.718 -7.697 1.00 98.50 255 CYS A N 1
ATOM 2132 C CA . CYS A 1 255 ? -6.920 3.981 -7.339 1.00 98.50 255 CYS A CA 1
ATOM 2133 C C . CYS A 1 255 ? -5.402 3.878 -7.550 1.00 98.50 255 CYS A C 1
ATOM 2135 O O . CYS A 1 255 ? -4.754 2.952 -7.061 1.00 98.50 255 CYS A O 1
ATOM 2137 N N . ILE A 1 256 ? -4.838 4.823 -8.302 1.00 98.69 256 ILE A N 1
ATOM 2138 C CA . ILE A 1 256 ? -3.395 4.920 -8.548 1.00 98.69 256 ILE A CA 1
ATOM 2139 C C . ILE A 1 256 ? -2.865 6.040 -7.658 1.00 98.69 256 ILE A C 1
ATOM 2141 O O . ILE A 1 256 ? -3.009 7.223 -7.975 1.00 98.69 256 ILE A O 1
ATOM 2145 N N . GLY A 1 257 ? -2.299 5.674 -6.513 1.00 98.44 257 GLY A N 1
ATOM 2146 C CA . GLY A 1 257 ? -1.683 6.640 -5.613 1.00 98.44 257 GLY A CA 1
ATOM 2147 C C . GLY A 1 257 ? -0.288 7.014 -6.098 1.00 98.44 257 GLY A C 1
ATOM 2148 O O . G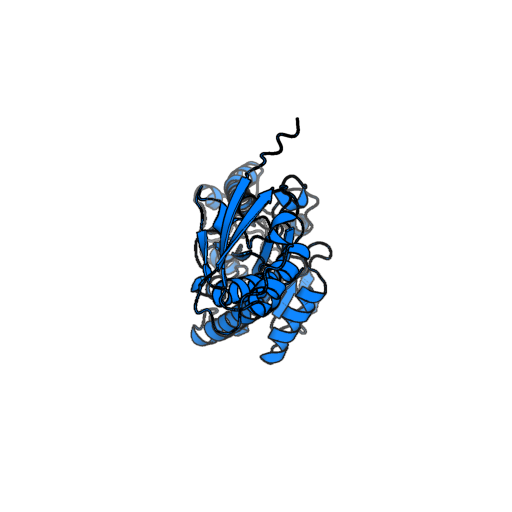LY A 1 257 ? 0.522 6.153 -6.451 1.00 98.44 257 GLY A O 1
ATOM 2149 N N . THR A 1 258 ? -0.022 8.314 -6.163 1.00 98.31 258 THR A N 1
ATOM 2150 C CA . THR A 1 258 ? 1.217 8.855 -6.722 1.00 98.31 258 THR A CA 1
ATOM 2151 C C . THR A 1 258 ? 1.873 9.824 -5.755 1.00 98.31 258 THR A C 1
ATOM 2153 O O . THR A 1 258 ? 1.189 10.664 -5.170 1.00 98.31 258 THR A O 1
ATOM 2156 N N . ASP A 1 259 ? 3.197 9.795 -5.690 1.00 97.56 259 ASP A N 1
ATOM 2157 C CA . ASP A 1 259 ? 4.005 10.861 -5.107 1.00 97.56 259 ASP A CA 1
ATOM 2158 C C . ASP A 1 259 ? 4.753 11.610 -6.231 1.00 97.56 259 ASP A C 1
ATOM 2160 O O . ASP A 1 259 ? 5.422 10.965 -7.040 1.00 97.56 259 ASP A O 1
ATOM 2164 N N . PRO A 1 260 ? 4.690 12.952 -6.326 1.00 95.06 260 PRO A N 1
ATOM 2165 C CA . PRO A 1 260 ? 5.323 13.693 -7.423 1.00 95.06 260 PRO A CA 1
ATOM 2166 C C . PRO A 1 260 ? 6.839 13.494 -7.563 1.00 95.06 260 PRO A C 1
ATOM 2168 O O . PRO A 1 260 ? 7.381 13.699 -8.649 1.00 95.06 260 PRO A O 1
ATOM 2171 N N . LYS A 1 261 ? 7.534 13.136 -6.477 1.00 96.06 261 LYS A N 1
ATOM 2172 C CA . LYS A 1 261 ? 8.981 12.907 -6.453 1.00 96.06 261 LYS A CA 1
ATOM 2173 C C . LYS A 1 261 ? 9.331 11.452 -6.761 1.00 96.06 261 LYS A C 1
ATOM 2175 O O . LYS A 1 261 ? 10.327 11.217 -7.440 1.00 96.06 261 LYS A O 1
ATOM 2180 N N . TYR A 1 262 ? 8.540 10.496 -6.275 1.00 97.25 262 TYR A N 1
ATOM 2181 C CA . TYR A 1 262 ? 8.859 9.063 -6.364 1.00 97.25 262 TYR A CA 1
ATOM 2182 C C . TYR A 1 262 ? 8.025 8.286 -7.389 1.00 97.25 262 TYR A C 1
ATOM 2184 O O . TYR A 1 262 ? 8.346 7.139 -7.693 1.00 97.25 262 TYR A O 1
ATOM 2192 N N . THR A 1 263 ? 7.003 8.903 -7.978 1.00 98.19 263 THR A N 1
ATOM 2193 C CA . THR A 1 263 ? 6.175 8.333 -9.044 1.00 98.19 263 THR A CA 1
ATOM 2194 C C . THR A 1 263 ? 6.352 9.152 -10.327 1.00 98.19 263 THR A C 1
ATOM 2196 O O . THR A 1 263 ? 5.588 10.088 -10.580 1.00 98.19 263 THR A O 1
ATOM 2199 N N . PRO A 1 264 ? 7.338 8.825 -11.187 1.00 95.56 264 PRO A N 1
ATOM 2200 C CA . PRO A 1 264 ? 7.484 9.483 -12.479 1.00 95.56 264 PRO A CA 1
ATOM 2201 C C . PRO A 1 264 ? 6.182 9.404 -13.280 1.00 95.56 264 PRO A C 1
ATOM 2203 O O . PRO A 1 264 ? 5.524 8.365 -13.302 1.00 95.56 264 PRO A O 1
ATOM 2206 N N . GLY A 1 265 ? 5.822 10.466 -14.005 1.00 95.56 265 GLY A N 1
ATOM 2207 C CA . GLY A 1 265 ? 4.562 10.493 -14.762 1.00 95.56 265 GLY A CA 1
ATOM 2208 C C . GLY A 1 265 ? 4.422 9.342 -15.770 1.00 95.56 265 GLY A C 1
ATOM 2209 O O . GLY A 1 265 ? 3.314 8.878 -16.030 1.00 95.56 265 GLY A O 1
ATOM 2210 N N . GLU A 1 266 ? 5.540 8.834 -16.299 1.00 95.75 266 GLU A N 1
ATOM 2211 C CA . GLU A 1 266 ? 5.544 7.645 -17.154 1.00 95.75 266 GLU A CA 1
ATOM 2212 C C . GLU A 1 266 ? 5.100 6.378 -16.408 1.00 95.75 266 GLU A C 1
ATOM 2214 O O . GLU A 1 266 ? 4.338 5.600 -16.975 1.00 95.75 266 GLU A O 1
ATOM 2219 N N . LEU A 1 267 ? 5.469 6.201 -15.132 1.00 97.44 267 LEU A N 1
ATOM 2220 C CA . LEU A 1 267 ? 4.989 5.082 -14.315 1.00 97.44 267 LEU A CA 1
ATOM 2221 C C . LEU A 1 267 ? 3.464 5.094 -14.213 1.00 97.44 267 LEU A C 1
ATOM 2223 O O . LEU A 1 267 ? 2.818 4.114 -14.580 1.00 97.44 267 LEU A O 1
ATOM 2227 N N . ALA A 1 268 ? 2.882 6.215 -13.780 1.00 97.44 268 ALA A N 1
ATOM 2228 C CA . ALA A 1 268 ? 1.433 6.338 -13.636 1.00 97.44 268 ALA A CA 1
ATOM 2229 C C . ALA A 1 268 ? 0.702 6.107 -14.974 1.00 97.44 268 ALA A C 1
ATOM 2231 O O . ALA A 1 268 ? -0.319 5.420 -15.015 1.00 97.44 268 ALA A O 1
ATOM 2232 N N . ARG A 1 269 ? 1.251 6.605 -16.096 1.00 98.06 269 ARG A N 1
ATOM 2233 C CA . ARG A 1 269 ? 0.702 6.347 -17.441 1.00 98.06 269 ARG A CA 1
ATOM 2234 C C . ARG A 1 269 ? 0.724 4.868 -17.821 1.00 98.06 269 ARG A C 1
ATOM 2236 O O . ARG A 1 269 ? -0.270 4.377 -18.354 1.00 98.06 269 ARG A O 1
ATOM 2243 N N . ARG A 1 270 ? 1.834 4.163 -17.581 1.00 97.88 270 ARG A N 1
ATOM 2244 C CA . ARG A 1 270 ? 1.955 2.730 -17.895 1.00 97.88 270 ARG A CA 1
ATOM 2245 C C . ARG A 1 270 ? 1.020 1.889 -17.032 1.00 97.88 270 ARG A C 1
ATOM 2247 O O . ARG A 1 270 ? 0.291 1.061 -17.573 1.00 97.88 270 ARG A O 1
ATOM 2254 N N . VAL A 1 271 ? 0.957 2.174 -15.729 1.00 98.50 271 VAL A N 1
ATOM 2255 C CA . VAL A 1 271 ? -0.005 1.548 -14.807 1.00 98.50 271 VAL A CA 1
ATOM 2256 C C . VAL A 1 271 ? -1.427 1.724 -15.333 1.00 98.50 271 VAL A C 1
ATOM 2258 O O . VAL A 1 271 ? -2.109 0.728 -15.564 1.00 98.50 271 VAL A O 1
ATOM 2261 N N . ARG A 1 272 ? -1.847 2.965 -15.608 1.00 98.50 272 ARG A N 1
ATOM 2262 C CA . ARG A 1 272 ? -3.188 3.274 -16.126 1.00 98.50 272 ARG A CA 1
ATOM 2263 C C . ARG A 1 272 ? -3.510 2.505 -17.399 1.00 98.50 272 ARG A C 1
ATOM 2265 O O . ARG A 1 272 ? -4.524 1.826 -17.455 1.00 98.50 272 ARG A O 1
ATOM 2272 N N . ARG A 1 273 ? -2.596 2.514 -18.374 1.00 98.38 273 ARG A N 1
ATOM 2273 C CA . ARG A 1 273 ? -2.756 1.762 -19.625 1.00 98.38 273 ARG A CA 1
ATOM 2274 C C . ARG A 1 273 ? -3.023 0.275 -19.373 1.00 98.38 273 ARG A C 1
ATOM 2276 O O . ARG A 1 273 ? -3.896 -0.302 -20.010 1.00 98.38 273 ARG A O 1
ATOM 2283 N N . ARG A 1 274 ? -2.280 -0.362 -18.459 1.00 98.25 274 ARG A N 1
ATOM 2284 C CA . ARG A 1 274 ? -2.486 -1.783 -18.122 1.00 98.25 274 ARG A CA 1
ATOM 2285 C C . ARG A 1 274 ? -3.841 -2.035 -17.456 1.00 98.25 274 ARG A C 1
ATOM 2287 O O . ARG A 1 274 ? -4.415 -3.099 -17.677 1.00 98.25 274 ARG A O 1
ATOM 2294 N N . VAL A 1 275 ? -4.332 -1.092 -16.650 1.00 98.50 275 VAL A N 1
ATOM 2295 C CA . VAL A 1 275 ? -5.667 -1.159 -16.033 1.00 98.50 275 VAL A CA 1
ATOM 2296 C C . VAL A 1 275 ? -6.762 -1.009 -17.101 1.00 98.50 275 VAL A C 1
ATOM 2298 O O . VAL A 1 275 ? -7.670 -1.837 -17.163 1.00 98.50 275 VAL A O 1
ATOM 2301 N N . ASP A 1 276 ? -6.621 -0.041 -18.009 1.00 98.06 276 ASP A N 1
ATOM 2302 C CA . ASP A 1 276 ? -7.573 0.202 -19.101 1.00 98.06 276 ASP A CA 1
ATOM 2303 C C . ASP A 1 276 ? -7.672 -1.007 -20.056 1.00 98.06 276 ASP A C 1
ATOM 2305 O O . ASP A 1 276 ? -8.760 -1.380 -20.491 1.00 98.06 276 ASP A O 1
ATOM 2309 N N . GLU A 1 277 ? -6.554 -1.691 -20.336 1.00 97.81 277 GLU A N 1
ATOM 2310 C CA . GLU A 1 277 ? -6.497 -2.902 -21.178 1.00 97.81 277 GLU A CA 1
ATOM 2311 C C . GLU A 1 277 ? -7.328 -4.082 -20.651 1.00 97.81 277 GLU A C 1
ATOM 2313 O O . GLU A 1 277 ? -7.633 -5.012 -21.403 1.00 97.81 277 GLU A O 1
ATOM 2318 N N . VAL A 1 278 ? -7.674 -4.078 -19.362 1.00 97.38 278 VAL A N 1
ATOM 2319 C CA . VAL A 1 278 ? -8.561 -5.077 -18.753 1.00 97.38 278 VAL A CA 1
ATOM 2320 C C . VAL A 1 278 ? -9.960 -4.524 -18.461 1.00 97.38 278 VAL A C 1
ATOM 2322 O O . VAL A 1 278 ? -10.735 -5.183 -17.774 1.00 97.38 278 VAL A O 1
ATOM 2325 N N . ASN A 1 279 ? -10.302 -3.366 -19.039 1.00 97.81 279 ASN A N 1
ATOM 2326 C CA . ASN A 1 279 ? -11.588 -2.672 -18.913 1.00 97.81 279 ASN A CA 1
ATOM 2327 C C . ASN A 1 279 ? -11.974 -2.321 -17.468 1.00 97.81 279 ASN A C 1
ATOM 2329 O O . ASN A 1 279 ? -13.157 -2.298 -17.134 1.00 97.81 279 ASN A O 1
ATOM 2333 N N . LEU A 1 280 ? -10.983 -2.064 -16.614 1.00 98.38 280 LEU A N 1
ATOM 2334 C CA . LEU A 1 280 ? -11.206 -1.522 -15.277 1.00 98.38 280 LEU A CA 1
ATOM 2335 C C . LEU A 1 280 ? -11.058 -0.001 -15.315 1.00 98.38 280 LEU A C 1
ATOM 2337 O O . LEU A 1 280 ? -10.218 0.537 -16.033 1.00 98.38 280 LEU A O 1
ATOM 2341 N N . THR A 1 281 ? -11.863 0.699 -14.526 1.00 98.19 281 THR A N 1
ATOM 2342 C CA . THR A 1 281 ? -11.743 2.145 -14.345 1.00 98.19 281 THR A CA 1
ATOM 2343 C C . THR A 1 281 ? -10.592 2.472 -13.399 1.00 98.19 281 THR A C 1
ATOM 2345 O O . THR A 1 281 ? -10.362 1.786 -12.403 1.00 98.19 281 THR A O 1
ATOM 2348 N N . SER A 1 282 ? -9.864 3.554 -13.675 1.00 98.12 282 SER A N 1
ATOM 2349 C CA . SER A 1 282 ? -8.826 4.036 -12.767 1.00 98.12 282 SER A CA 1
ATOM 2350 C C . SER A 1 282 ? -8.880 5.537 -12.550 1.00 98.12 282 SER A C 1
ATOM 2352 O O . SER A 1 282 ? -9.301 6.299 -13.424 1.00 98.12 282 SER A O 1
ATOM 2354 N N . ARG A 1 283 ? -8.464 5.972 -11.358 1.00 97.88 283 ARG A N 1
ATOM 2355 C CA . ARG A 1 283 ? -8.295 7.389 -11.024 1.00 97.88 283 ARG A CA 1
ATOM 2356 C C . ARG A 1 283 ? -7.040 7.591 -10.194 1.00 97.88 283 ARG A C 1
ATOM 2358 O O . ARG A 1 283 ? -6.727 6.786 -9.321 1.00 97.88 283 ARG A O 1
ATOM 2365 N N . ASP A 1 284 ? -6.364 8.701 -10.449 1.00 97.44 284 ASP A N 1
ATOM 2366 C CA . ASP A 1 284 ? -5.191 9.086 -9.674 1.00 97.44 284 ASP A CA 1
ATOM 2367 C C . ASP A 1 284 ? -5.635 9.697 -8.349 1.00 97.44 284 ASP A C 1
ATOM 2369 O O . ASP A 1 284 ? -6.477 10.599 -8.329 1.00 97.44 284 ASP A O 1
ATOM 2373 N N . ASN A 1 285 ? -5.033 9.230 -7.259 1.00 97.25 285 ASN A N 1
ATOM 2374 C CA . ASN A 1 285 ? -5.195 9.776 -5.914 1.00 97.25 285 ASN A CA 1
ATOM 2375 C C . ASN A 1 285 ? -6.656 9.862 -5.410 1.00 97.25 285 ASN A C 1
ATO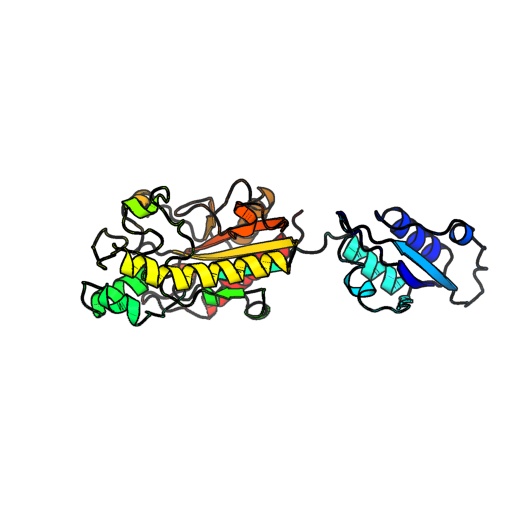M 2377 O O . ASN A 1 285 ? -6.991 10.758 -4.631 1.00 97.25 285 ASN A O 1
ATOM 2381 N N . ILE A 1 286 ? -7.548 8.976 -5.879 1.00 96.25 286 ILE A N 1
ATOM 2382 C CA . ILE A 1 286 ? -8.963 8.935 -5.474 1.00 96.25 286 ILE A CA 1
ATOM 2383 C C . ILE A 1 286 ? -9.381 7.488 -5.179 1.00 96.25 286 ILE A C 1
ATOM 2385 O O . ILE A 1 286 ? -9.468 6.699 -6.119 1.00 96.25 286 ILE A O 1
ATOM 2389 N N . PRO A 1 287 ? -9.729 7.149 -3.922 1.00 95.31 287 PRO A N 1
ATOM 2390 C CA . PRO A 1 287 ? -9.930 8.071 -2.796 1.00 95.31 287 PRO A CA 1
ATOM 2391 C C . PRO A 1 287 ? -8.643 8.463 -2.049 1.00 95.31 287 PRO A C 1
ATOM 2393 O O . PRO A 1 287 ? -8.675 9.444 -1.306 1.00 95.31 287 PRO A O 1
ATOM 2396 N N . TYR A 1 288 ? -7.542 7.732 -2.243 1.00 95.62 288 TYR A N 1
ATOM 2397 C CA . TYR A 1 288 ? -6.296 7.894 -1.487 1.00 95.62 288 TYR A CA 1
ATOM 2398 C C . TYR A 1 288 ? -5.137 8.271 -2.402 1.00 95.62 288 TYR A C 1
ATOM 2400 O O . TYR A 1 288 ? -5.014 7.725 -3.492 1.00 95.62 288 TYR A O 1
ATOM 2408 N N . GLY A 1 289 ? -4.279 9.189 -1.960 1.00 95.69 289 GLY A N 1
ATOM 2409 C CA . GLY A 1 289 ? -3.062 9.565 -2.677 1.00 95.69 289 GLY A CA 1
ATOM 2410 C C . GLY A 1 289 ? -1.793 9.189 -1.924 1.00 95.69 289 GLY A C 1
ATOM 2411 O O . GLY A 1 289 ? -1.843 8.892 -0.733 1.00 95.69 289 GLY A O 1
ATOM 2412 N N . GLY A 1 290 ? -0.661 9.254 -2.625 1.00 96.19 290 GLY A N 1
ATOM 2413 C CA . GLY A 1 290 ? 0.649 8.879 -2.094 1.00 96.19 290 GLY A CA 1
ATOM 2414 C C . GLY A 1 290 ? 1.057 7.443 -2.426 1.00 96.19 290 GLY A C 1
ATOM 2415 O O . GLY A 1 290 ? 0.363 6.732 -3.147 1.00 96.19 290 GLY A O 1
ATOM 2416 N N . THR A 1 291 ? 2.235 7.059 -1.947 1.00 98.19 291 THR A N 1
ATOM 2417 C CA . THR A 1 291 ? 2.814 5.715 -2.067 1.00 98.19 291 THR A CA 1
ATOM 2418 C C . THR A 1 291 ? 3.879 5.539 -0.994 1.00 98.19 291 THR A C 1
ATOM 2420 O O . THR A 1 291 ? 4.503 6.526 -0.590 1.00 98.19 291 THR A O 1
ATOM 2423 N N . PHE A 1 292 ? 4.130 4.311 -0.545 1.00 98.38 292 PHE A N 1
ATOM 2424 C CA . PHE A 1 292 ? 5.180 4.065 0.435 1.00 98.38 292 PHE A CA 1
ATOM 2425 C C . PHE A 1 292 ? 6.578 4.439 -0.082 1.00 98.38 292 PHE A C 1
ATOM 2427 O O . PHE A 1 292 ? 6.991 4.080 -1.195 1.00 98.38 292 PHE A O 1
ATOM 2434 N N . VAL A 1 293 ? 7.341 5.126 0.771 1.00 98.12 293 VAL A N 1
ATOM 2435 C CA . VAL A 1 293 ? 8.749 5.471 0.557 1.00 98.12 293 VAL A CA 1
ATOM 2436 C C . VAL A 1 293 ? 9.521 5.162 1.844 1.00 98.12 293 VAL A C 1
ATOM 2438 O O . VAL A 1 293 ? 9.213 5.742 2.886 1.00 98.12 293 VAL A O 1
ATOM 2441 N N . PRO A 1 294 ? 10.536 4.280 1.804 1.00 97.62 294 PRO A N 1
ATOM 2442 C CA . PRO A 1 294 ? 11.351 3.972 2.976 1.00 97.62 294 PRO A CA 1
ATOM 2443 C C . PRO A 1 294 ? 12.031 5.214 3.560 1.00 97.62 294 PRO A C 1
ATOM 2445 O O . PRO A 1 294 ? 12.539 6.065 2.824 1.00 97.62 294 PRO A O 1
ATOM 2448 N N . GLY A 1 295 ? 12.083 5.293 4.892 1.00 95.62 295 GLY A N 1
ATOM 2449 C CA . GLY A 1 295 ? 12.610 6.457 5.610 1.00 95.62 295 GLY A CA 1
ATOM 2450 C C . GLY A 1 295 ? 14.039 6.829 5.208 1.00 95.62 295 GLY A C 1
ATOM 2451 O O . GLY A 1 295 ? 14.323 8.010 5.028 1.00 95.62 295 GLY A O 1
ATOM 2452 N N . SER A 1 296 ? 14.900 5.837 4.954 1.00 95.00 296 SER A N 1
ATOM 2453 C CA . SER A 1 296 ? 16.286 6.087 4.533 1.00 95.00 296 SER A CA 1
ATOM 2454 C C . SER A 1 296 ? 16.402 6.753 3.154 1.00 95.00 296 SER A C 1
ATOM 2456 O O . SER A 1 296 ? 17.395 7.410 2.848 1.00 95.00 296 SER A O 1
ATOM 2458 N N . VAL A 1 297 ? 15.386 6.602 2.299 1.00 96.00 297 VAL A N 1
ATOM 2459 C CA . VAL A 1 297 ? 15.301 7.284 0.999 1.00 96.00 297 VAL A CA 1
ATOM 2460 C C . VAL A 1 297 ? 14.719 8.692 1.159 1.00 96.00 297 VAL A C 1
ATOM 2462 O O . VAL A 1 297 ? 15.118 9.610 0.438 1.00 96.00 297 VAL A O 1
ATOM 2465 N N . LEU A 1 298 ? 13.789 8.888 2.100 1.00 95.12 298 LEU A N 1
ATOM 2466 C CA . LEU A 1 298 ? 13.215 10.202 2.411 1.00 95.12 298 LEU A CA 1
ATOM 2467 C C . LEU A 1 298 ? 14.249 11.148 3.032 1.00 95.12 298 LEU A C 1
ATOM 2469 O O . LEU A 1 298 ? 14.342 12.303 2.615 1.00 95.12 298 LEU A O 1
ATOM 2473 N N . ASP A 1 299 ? 15.035 10.659 3.994 1.00 94.38 299 ASP A N 1
ATOM 2474 C CA . ASP A 1 299 ? 16.051 11.448 4.704 1.00 94.38 299 ASP A CA 1
ATOM 2475 C C . ASP A 1 299 ? 17.394 11.558 3.953 1.00 94.38 299 ASP A C 1
ATOM 2477 O O . ASP A 1 299 ? 18.267 12.340 4.336 1.00 94.38 299 ASP A O 1
ATOM 2481 N N . GLY A 1 300 ? 17.551 10.811 2.854 1.00 93.00 300 GLY A N 1
ATOM 2482 C CA . GLY A 1 300 ? 18.735 10.826 1.996 1.00 93.00 300 GLY A CA 1
ATOM 2483 C C . GLY A 1 300 ? 19.938 10.046 2.537 1.00 93.00 300 GLY A C 1
ATOM 2484 O O . GLY A 1 300 ? 21.019 10.127 1.950 1.00 93.00 300 GLY A O 1
ATOM 2485 N N . SER A 1 301 ? 19.785 9.283 3.622 1.00 90.88 301 SER A N 1
ATOM 2486 C CA . SER A 1 301 ? 20.829 8.388 4.143 1.00 90.88 301 SER A CA 1
ATOM 2487 C C . SER A 1 301 ? 21.100 7.183 3.231 1.00 90.88 301 SER A C 1
ATOM 2489 O O . SER A 1 301 ? 22.216 6.657 3.215 1.00 90.88 301 SER A O 1
ATOM 2491 N N . CYS A 1 302 ? 20.120 6.785 2.417 1.00 88.69 302 CYS A N 1
ATOM 2492 C CA . CYS A 1 302 ? 20.233 5.771 1.377 1.00 88.69 302 CYS A CA 1
ATOM 2493 C C . CYS A 1 302 ? 20.154 6.414 -0.015 1.00 88.69 302 CYS A C 1
ATOM 2495 O O . CYS A 1 302 ? 19.247 7.187 -0.311 1.00 88.69 302 CYS A O 1
ATOM 2497 N N . SER A 1 303 ? 21.076 6.051 -0.912 1.00 87.69 303 SER A N 1
ATOM 2498 C CA . SER A 1 303 ? 21.092 6.532 -2.302 1.00 87.69 303 SER A CA 1
ATOM 2499 C C . SER A 1 303 ? 20.349 5.600 -3.269 1.00 87.69 303 SER A C 1
ATOM 2501 O O . SER A 1 303 ? 20.752 5.487 -4.428 1.00 87.69 303 SER A O 1
ATOM 2503 N N . CYS A 1 304 ? 19.351 4.855 -2.786 1.00 88.06 304 CYS A N 1
ATOM 2504 C CA . CYS A 1 304 ? 18.532 3.990 -3.629 1.00 88.06 304 CYS A CA 1
ATOM 2505 C C . CYS A 1 304 ? 17.764 4.843 -4.646 1.00 88.06 304 CYS A C 1
ATOM 2507 O O . CYS A 1 304 ? 17.042 5.771 -4.282 1.00 88.06 304 CYS A O 1
ATOM 2509 N N . ASP A 1 305 ? 17.925 4.514 -5.923 1.00 92.56 305 ASP A N 1
ATOM 2510 C CA . ASP A 1 305 ? 17.081 4.999 -7.004 1.00 92.56 305 ASP A CA 1
ATOM 2511 C C . ASP A 1 305 ? 15.725 4.286 -6.906 1.00 92.56 305 ASP A C 1
ATOM 2513 O O . ASP A 1 305 ? 15.519 3.198 -7.453 1.00 92.56 305 ASP A O 1
ATOM 2517 N N . LEU A 1 306 ? 14.827 4.876 -6.122 1.00 96.19 306 LEU A N 1
ATOM 2518 C CA . LEU A 1 306 ? 13.496 4.354 -5.862 1.00 96.19 306 LEU A CA 1
ATOM 2519 C C . LEU A 1 306 ? 12.472 5.002 -6.785 1.00 96.19 306 LEU A C 1
ATOM 2521 O O . LEU A 1 306 ? 12.296 6.219 -6.791 1.00 96.19 306 LEU A O 1
ATOM 2525 N N . VAL A 1 307 ? 11.711 4.146 -7.454 1.00 97.75 307 VAL A N 1
ATOM 2526 C CA . VAL A 1 307 ? 10.451 4.499 -8.093 1.00 97.75 307 VAL A CA 1
ATOM 2527 C C . VAL A 1 307 ? 9.339 3.714 -7.399 1.00 97.75 307 VAL A C 1
ATOM 2529 O O . VAL A 1 307 ? 9.481 2.513 -7.180 1.00 97.75 307 VAL A O 1
ATOM 2532 N N . SER A 1 308 ? 8.256 4.386 -7.022 1.00 98.56 308 SER A N 1
ATOM 2533 C CA . SER A 1 308 ? 7.186 3.837 -6.186 1.00 98.56 308 SER A CA 1
ATOM 2534 C C . SER A 1 308 ? 5.814 4.249 -6.725 1.00 98.56 308 SER A C 1
ATOM 2536 O O . SER A 1 308 ? 5.657 5.355 -7.247 1.00 98.56 308 SER A O 1
ATOM 2538 N N . VAL A 1 309 ? 4.825 3.363 -6.630 1.00 98.81 309 VAL A N 1
ATOM 2539 C CA . VAL A 1 309 ? 3.413 3.653 -6.927 1.00 98.81 309 VAL A CA 1
ATOM 2540 C C . VAL A 1 309 ? 2.507 2.795 -6.055 1.00 98.81 309 VAL A C 1
ATOM 2542 O O . VAL A 1 309 ? 2.774 1.605 -5.862 1.00 98.81 309 VAL A O 1
ATOM 2545 N N . MET A 1 310 ? 1.410 3.388 -5.592 1.00 98.81 310 MET A N 1
ATOM 2546 C CA . MET A 1 310 ? 0.381 2.683 -4.847 1.00 98.81 310 MET A CA 1
ATOM 2547 C C . MET A 1 310 ? -0.703 2.167 -5.786 1.00 98.81 310 MET A C 1
ATOM 2549 O O . MET A 1 310 ? -1.229 2.905 -6.623 1.00 98.81 310 MET A O 1
ATOM 2553 N N . LEU A 1 311 ? -1.032 0.888 -5.636 1.00 98.81 311 LEU A N 1
ATOM 2554 C CA . LEU A 1 311 ? -2.123 0.215 -6.322 1.00 98.81 311 LEU A CA 1
ATOM 2555 C C . LEU A 1 311 ? -3.180 -0.165 -5.291 1.00 98.81 311 LEU A C 1
ATOM 2557 O O . LEU A 1 311 ? -3.051 -1.159 -4.579 1.00 98.81 311 LEU A O 1
ATOM 2561 N N . GLU A 1 312 ? -4.227 0.644 -5.252 1.00 98.44 312 GLU A N 1
ATOM 2562 C CA . GLU A 1 312 ? -5.373 0.497 -4.368 1.00 98.44 312 GLU A CA 1
ATOM 2563 C C . GLU A 1 312 ? -6.526 -0.135 -5.149 1.00 98.44 312 GLU A C 1
ATOM 2565 O O . GLU A 1 312 ? -7.103 0.495 -6.038 1.00 98.44 312 GLU A O 1
ATOM 2570 N N . PHE A 1 313 ? -6.847 -1.397 -4.868 1.00 98.44 313 PHE A N 1
ATOM 2571 C CA . PHE A 1 313 ? -7.904 -2.122 -5.578 1.00 98.44 313 PHE A CA 1
ATOM 2572 C C . PHE A 1 313 ? -9.228 -2.053 -4.821 1.00 98.44 313 PHE A C 1
ATOM 2574 O O . PHE A 1 313 ? -9.281 -2.358 -3.629 1.00 98.44 313 PHE A O 1
ATOM 2581 N N . ASN A 1 314 ? -10.324 -1.737 -5.515 1.00 97.19 314 ASN A N 1
ATOM 2582 C CA . ASN A 1 314 ? -11.649 -1.904 -4.933 1.00 97.19 314 ASN A CA 1
ATOM 2583 C C . ASN A 1 314 ? -11.861 -3.389 -4.593 1.00 97.19 314 ASN A C 1
ATOM 2585 O O . ASN A 1 314 ? -11.753 -4.267 -5.455 1.00 97.19 314 ASN A O 1
ATOM 2589 N N . ARG A 1 315 ? -12.158 -3.672 -3.325 1.00 95.75 315 ARG A N 1
ATOM 2590 C CA . ARG A 1 315 ? -12.314 -5.027 -2.795 1.00 95.75 315 ARG A CA 1
ATOM 2591 C C . ARG A 1 315 ? -13.402 -5.823 -3.512 1.00 95.75 315 ARG A C 1
ATOM 2593 O O . ARG A 1 315 ? -13.248 -7.033 -3.670 1.00 95.75 315 ARG A O 1
ATOM 2600 N N . ASP A 1 316 ? -14.434 -5.160 -4.031 1.00 95.00 316 ASP A N 1
ATOM 2601 C CA . ASP A 1 316 ? -15.519 -5.795 -4.795 1.00 95.00 316 ASP A CA 1
ATOM 2602 C C . ASP A 1 316 ? -15.016 -6.520 -6.054 1.00 95.00 316 ASP A C 1
ATOM 2604 O O . ASP A 1 316 ? -15.635 -7.477 -6.529 1.00 95.00 316 ASP A O 1
ATOM 2608 N N . LEU A 1 317 ? -13.851 -6.117 -6.576 1.00 96.94 317 LEU A N 1
ATOM 2609 C CA . LEU A 1 317 ? -13.228 -6.774 -7.720 1.00 96.94 317 LEU A CA 1
ATOM 2610 C C . LEU A 1 317 ? -12.788 -8.200 -7.412 1.00 96.94 317 LEU A C 1
ATOM 2612 O O . LEU A 1 317 ? -12.729 -9.014 -8.331 1.00 96.94 317 LEU A O 1
ATOM 2616 N N . TYR A 1 318 ? -12.438 -8.509 -6.161 1.00 97.56 318 TYR A N 1
ATOM 2617 C CA . TYR A 1 318 ? -11.855 -9.803 -5.807 1.00 97.56 318 TYR A CA 1
ATOM 2618 C C . TYR A 1 318 ? -12.457 -10.488 -4.587 1.00 97.56 318 TYR A C 1
ATOM 2620 O O . TYR A 1 318 ? -12.161 -11.665 -4.392 1.00 97.56 318 TYR A O 1
ATOM 2628 N N . CYS A 1 319 ? -13.320 -9.830 -3.822 1.00 95.81 319 CYS A N 1
ATOM 2629 C CA . CYS A 1 319 ? -14.112 -10.456 -2.771 1.00 95.81 319 CYS A CA 1
ATOM 2630 C C . CYS A 1 319 ? -15.556 -10.737 -3.217 1.00 95.81 319 CYS A C 1
ATOM 2632 O O . CYS A 1 319 ? -16.037 -10.219 -4.228 1.00 95.81 319 CYS A O 1
ATOM 2634 N N . ASP A 1 320 ? -16.232 -11.623 -2.489 1.00 94.00 320 ASP A N 1
ATOM 2635 C CA . ASP A 1 320 ? -17.679 -11.825 -2.564 1.00 94.00 320 ASP A CA 1
ATOM 2636 C C . ASP A 1 320 ? -18.437 -10.847 -1.644 1.00 94.00 320 ASP A C 1
ATOM 2638 O O . ASP A 1 320 ? -17.836 -10.008 -0.973 1.00 94.00 320 ASP A O 1
ATOM 2642 N N . GLY A 1 321 ? -19.771 -10.951 -1.615 1.00 87.44 321 GLY A N 1
ATOM 2643 C CA . GLY A 1 321 ? -20.625 -10.090 -0.787 1.00 87.44 321 GLY A CA 1
ATOM 2644 C C . GLY A 1 321 ? -20.448 -10.273 0.727 1.00 87.44 321 GLY A C 1
ATOM 2645 O O . GLY A 1 321 ? -20.887 -9.413 1.485 1.00 87.44 321 GLY A O 1
ATOM 2646 N N . ASP A 1 322 ? -19.780 -11.346 1.164 1.00 87.06 322 ASP A N 1
ATOM 2647 C CA . ASP A 1 322 ? -19.405 -11.572 2.565 1.00 87.06 322 ASP A CA 1
ATOM 2648 C C . ASP A 1 322 ? -17.992 -11.033 2.872 1.00 87.06 322 ASP A C 1
ATOM 2650 O O . ASP A 1 322 ? -17.472 -11.219 3.975 1.00 87.06 322 ASP A O 1
ATOM 2654 N N . GLY A 1 323 ? -17.331 -10.401 1.896 1.00 87.25 323 GLY A N 1
ATOM 2655 C CA . GLY A 1 323 ? -15.969 -9.891 2.020 1.00 87.25 323 GLY A CA 1
ATOM 2656 C C . GLY A 1 323 ? -14.884 -10.967 1.924 1.00 87.25 323 GLY A C 1
ATOM 2657 O O . GLY A 1 323 ? -13.718 -10.673 2.205 1.00 87.25 323 GLY A O 1
ATOM 2658 N N . LYS A 1 324 ? -15.218 -12.199 1.516 1.00 93.06 324 LYS A N 1
ATOM 2659 C CA . LYS A 1 324 ? -14.242 -13.288 1.365 1.00 93.06 324 LYS A CA 1
ATOM 2660 C C . LYS A 1 324 ? -13.586 -13.236 -0.014 1.00 93.06 324 LYS A C 1
ATOM 2662 O O . LYS A 1 324 ? -14.285 -13.052 -1.008 1.00 93.06 324 LYS A O 1
ATOM 2667 N N . PRO A 1 325 ? -12.262 -13.446 -0.119 1.00 95.06 325 PRO A N 1
ATOM 2668 C CA . PRO A 1 325 ? -11.584 -13.434 -1.408 1.00 95.06 325 PRO A CA 1
ATOM 2669 C C . PRO A 1 325 ? -12.040 -14.600 -2.293 1.00 95.06 325 PRO A C 1
ATOM 2671 O O . PRO A 1 325 ? -12.054 -15.760 -1.879 1.00 95.06 325 PRO A O 1
ATOM 2674 N N . VAL A 1 326 ? -12.341 -14.295 -3.551 1.00 97.88 326 VAL A N 1
ATOM 2675 C CA . VAL A 1 326 ? -12.650 -15.257 -4.609 1.00 97.88 326 VAL A CA 1
ATOM 2676 C C . VAL A 1 326 ? -11.388 -15.476 -5.443 1.00 97.88 326 VAL A C 1
ATOM 2678 O O . VAL A 1 326 ? -10.987 -14.607 -6.220 1.00 97.88 326 VAL A O 1
ATOM 2681 N N . GLU A 1 327 ? -10.772 -16.656 -5.326 1.00 97.19 327 GLU A N 1
ATOM 2682 C CA . GLU A 1 327 ? -9.458 -16.960 -5.926 1.00 97.19 327 GLU A CA 1
ATOM 2683 C C . GLU A 1 327 ? -9.385 -16.651 -7.428 1.00 97.19 327 GLU A C 1
ATOM 2685 O O . GLU A 1 327 ? -8.415 -16.058 -7.896 1.00 97.19 327 GLU A O 1
ATOM 2690 N N . ALA A 1 328 ? -10.426 -16.996 -8.194 1.00 97.69 328 ALA A N 1
ATOM 2691 C CA . ALA A 1 328 ? -10.459 -16.738 -9.633 1.00 97.69 328 ALA A CA 1
ATOM 2692 C C . ALA A 1 328 ? -10.373 -15.235 -9.962 1.00 97.69 328 ALA A C 1
ATOM 2694 O O . ALA A 1 328 ? -9.647 -14.848 -10.880 1.00 97.69 328 ALA A O 1
ATOM 2695 N N . ARG A 1 329 ? -11.067 -14.394 -9.184 1.00 97.88 329 ARG A N 1
ATOM 2696 C CA . ARG A 1 329 ? -11.072 -12.935 -9.346 1.00 97.88 329 ARG A CA 1
ATOM 2697 C C . ARG A 1 329 ? -9.747 -12.320 -8.889 1.00 97.88 329 ARG A C 1
ATOM 2699 O O . ARG A 1 329 ? -9.104 -11.601 -9.651 1.00 97.88 329 ARG A O 1
ATOM 2706 N N . ALA A 1 330 ? -9.255 -12.707 -7.709 1.00 98.00 330 ALA A N 1
ATOM 2707 C CA . ALA A 1 330 ? -7.926 -12.316 -7.230 1.00 98.00 330 ALA A CA 1
ATOM 2708 C C . ALA A 1 330 ? -6.815 -12.737 -8.216 1.00 98.00 330 ALA A C 1
ATOM 2710 O O . ALA A 1 330 ? -5.839 -12.022 -8.435 1.00 98.00 330 ALA A O 1
ATOM 2711 N N . GLY A 1 331 ? -6.969 -13.892 -8.872 1.00 97.69 331 GLY A N 1
ATOM 2712 C CA . GLY A 1 331 ? -6.100 -14.372 -9.944 1.00 97.69 331 GLY A CA 1
ATOM 2713 C C . GLY A 1 331 ? -6.061 -13.460 -11.176 1.00 97.69 331 GLY A C 1
ATOM 2714 O O . GLY A 1 331 ? -5.001 -13.323 -11.790 1.00 97.69 331 GLY A O 1
ATOM 2715 N N . GLN A 1 332 ? -7.169 -12.805 -11.535 1.00 98.06 332 GLN A N 1
ATOM 2716 C CA . GLN A 1 332 ? -7.199 -11.820 -12.624 1.00 98.06 332 GLN A CA 1
ATOM 2717 C C . GLN A 1 332 ? -6.427 -10.553 -12.248 1.00 98.06 332 GLN A C 1
ATOM 2719 O O . GLN A 1 332 ? -5.567 -10.119 -13.018 1.00 98.06 332 GLN A O 1
ATOM 2724 N N . ILE A 1 333 ? -6.642 -10.024 -11.041 1.00 98.31 333 ILE A N 1
ATOM 2725 C CA . ILE A 1 333 ? -5.902 -8.854 -10.545 1.00 98.31 333 ILE A CA 1
ATOM 2726 C C . ILE A 1 333 ? -4.406 -9.161 -10.442 1.00 98.31 333 ILE A C 1
ATOM 2728 O O . ILE A 1 333 ? -3.573 -8.395 -10.909 1.00 98.31 333 ILE A O 1
ATOM 2732 N N . ARG A 1 334 ? -4.032 -10.334 -9.939 1.00 97.50 334 ARG A N 1
ATOM 2733 C CA . ARG A 1 334 ? -2.630 -10.768 -9.864 1.00 97.50 334 ARG A CA 1
ATOM 2734 C C . ARG A 1 334 ? -1.947 -10.861 -11.230 1.00 97.50 334 ARG A C 1
ATOM 2736 O O . ARG A 1 334 ? -0.766 -10.536 -11.360 1.00 97.50 334 ARG A O 1
ATOM 2743 N N . LYS A 1 335 ? -2.679 -11.260 -12.278 1.00 96.75 335 LYS A N 1
ATOM 2744 C CA . LYS A 1 335 ? -2.185 -11.198 -13.666 1.00 96.75 335 LYS A CA 1
ATOM 2745 C C . LYS A 1 335 ? -1.986 -9.753 -14.126 1.00 96.75 335 LYS A C 1
ATOM 2747 O O . LYS A 1 335 ? -0.982 -9.484 -14.782 1.00 96.75 335 LYS A O 1
ATOM 2752 N N . LEU A 1 336 ? -2.898 -8.844 -13.777 1.00 98.50 336 LEU A N 1
ATOM 2753 C CA . LEU A 1 336 ? -2.754 -7.409 -14.037 1.00 98.50 336 LEU A CA 1
ATOM 2754 C C . LEU A 1 336 ? -1.517 -6.837 -13.326 1.00 98.50 336 LEU A C 1
ATOM 2756 O O . LEU A 1 336 ? -0.663 -6.257 -13.989 1.00 98.50 336 LEU A O 1
ATOM 2760 N N . VAL A 1 337 ? -1.351 -7.089 -12.026 1.00 98.44 337 VAL A N 1
ATOM 2761 C CA . VAL A 1 337 ? -0.184 -6.657 -11.234 1.00 98.44 337 VAL A CA 1
ATOM 2762 C C . VAL A 1 337 ? 1.124 -7.166 -11.848 1.00 98.44 337 VAL A C 1
ATOM 2764 O O . VAL A 1 337 ? 2.075 -6.404 -12.013 1.00 98.44 337 VAL A O 1
ATOM 2767 N N . ARG A 1 338 ? 1.174 -8.432 -12.286 1.00 95.75 338 ARG A N 1
ATOM 2768 C CA . ARG A 1 338 ? 2.339 -8.976 -13.006 1.00 95.75 338 ARG A CA 1
ATOM 2769 C C . ARG A 1 338 ? 2.619 -8.236 -14.321 1.00 95.75 338 ARG A C 1
ATOM 2771 O O . ARG A 1 338 ? 3.784 -8.039 -14.662 1.00 95.75 338 ARG A O 1
ATOM 2778 N N . ARG A 1 339 ? 1.582 -7.867 -15.081 1.00 94.75 339 ARG A N 1
ATOM 2779 C CA . ARG A 1 339 ? 1.731 -7.099 -16.332 1.00 94.75 339 ARG A CA 1
ATOM 2780 C C . ARG A 1 339 ? 2.224 -5.681 -16.062 1.00 94.75 339 ARG A C 1
ATOM 2782 O O . ARG A 1 339 ? 3.101 -5.236 -16.788 1.00 94.75 339 ARG A O 1
ATOM 2789 N N . ILE A 1 340 ? 1.705 -5.022 -15.024 1.00 97.62 340 ILE A N 1
ATOM 2790 C CA . ILE A 1 340 ? 2.179 -3.710 -14.561 1.00 97.62 340 ILE A CA 1
ATOM 2791 C C . ILE A 1 340 ? 3.663 -3.787 -14.216 1.00 97.62 340 ILE A C 1
ATOM 2793 O O . ILE A 1 340 ? 4.447 -3.004 -14.738 1.00 97.62 340 ILE A O 1
ATOM 2797 N N . LEU A 1 341 ? 4.069 -4.772 -13.408 1.00 94.06 341 LEU A N 1
ATOM 2798 C CA . LEU A 1 341 ? 5.475 -4.941 -13.058 1.00 94.06 341 LEU A CA 1
ATOM 2799 C C . LEU A 1 341 ? 6.355 -5.090 -14.308 1.00 94.06 341 LEU A C 1
ATOM 2801 O O . LEU A 1 341 ? 7.357 -4.396 -14.436 1.00 94.06 341 LEU A O 1
ATOM 2805 N N . ALA A 1 342 ? 5.981 -5.980 -15.232 1.00 86.62 342 ALA A N 1
ATOM 2806 C CA . ALA A 1 342 ? 6.762 -6.234 -16.441 1.00 86.62 342 ALA A CA 1
ATOM 2807 C C . ALA A 1 342 ? 6.875 -5.002 -17.356 1.00 86.62 342 ALA A C 1
ATOM 2809 O O . ALA A 1 342 ? 7.916 -4.797 -17.970 1.00 86.62 342 ALA A O 1
ATOM 2810 N N . ASP A 1 343 ? 5.814 -4.199 -17.436 1.00 90.62 343 ASP A N 1
ATOM 2811 C CA . ASP A 1 343 ? 5.736 -2.995 -18.268 1.00 90.62 343 ASP A CA 1
ATOM 2812 C C . ASP A 1 343 ? 6.461 -1.791 -17.647 1.00 90.62 343 ASP A C 1
ATOM 2814 O O . ASP A 1 343 ? 6.803 -0.849 -18.353 1.00 90.62 343 ASP A O 1
ATOM 2818 N N . CYS A 1 344 ? 6.705 -1.807 -16.336 1.00 91.81 344 CYS A N 1
ATOM 2819 C CA . CYS A 1 344 ? 7.331 -0.703 -15.605 1.00 91.81 344 CYS A CA 1
ATOM 2820 C C . CYS A 1 344 ? 8.760 -1.011 -15.128 1.00 91.81 344 CYS A C 1
ATOM 2822 O O . CYS A 1 344 ? 9.446 -0.117 -14.635 1.00 91.81 344 CYS A O 1
ATOM 2824 N N . ALA A 1 345 ? 9.223 -2.258 -15.243 1.00 83.38 345 ALA A N 1
ATOM 2825 C CA . ALA A 1 345 ? 10.514 -2.680 -14.702 1.00 83.38 345 ALA A CA 1
ATOM 2826 C C . ALA A 1 345 ? 11.712 -1.955 -15.336 1.00 83.38 345 ALA A C 1
ATOM 2828 O O . ALA A 1 345 ? 12.756 -1.849 -14.701 1.00 83.38 345 ALA A O 1
ATOM 2829 N N . ASP A 1 346 ? 11.592 -1.459 -16.563 1.00 79.00 346 ASP A N 1
ATOM 2830 C CA . ASP A 1 346 ? 12.658 -0.777 -17.301 1.00 79.00 346 ASP A CA 1
ATOM 2831 C C . ASP A 1 346 ? 12.652 0.752 -17.139 1.00 79.00 346 ASP A C 1
ATOM 2833 O O . ASP A 1 346 ? 13.531 1.401 -17.697 1.00 79.00 346 ASP A O 1
ATOM 2837 N N . LEU A 1 347 ? 11.706 1.326 -16.380 1.00 81.06 347 LEU A N 1
ATOM 2838 C CA . LEU A 1 347 ? 11.604 2.775 -16.171 1.00 81.06 347 LEU A CA 1
ATOM 2839 C C . LEU A 1 347 ? 12.923 3.357 -15.685 1.00 81.06 347 LEU A C 1
ATOM 2841 O O . LEU A 1 347 ? 13.506 2.793 -14.759 1.00 81.06 347 LEU A O 1
ATOM 2845 N N . ASP A 1 348 ? 13.352 4.467 -16.288 1.00 72.12 348 ASP A N 1
ATOM 2846 C CA . ASP A 1 348 ? 14.618 5.148 -15.989 1.00 72.12 348 ASP A CA 1
ATOM 2847 C C . ASP A 1 348 ? 14.741 5.625 -14.546 1.00 72.12 348 ASP A C 1
ATOM 2849 O O . ASP A 1 348 ? 13.722 6.003 -13.923 1.00 72.12 348 ASP A O 1
#